Protein AF-A0AAN5BVV0-F1 (afdb_monomer_lite)

Organism: Aspergillus oryzae (NCBI:txid5062)

Foldseek 3Di:
DDQQAAEDAPPQQPDALVNLLVVLVVCVVVVNDLNRYEYWHFCLPPHRLVNVVSNVVSPHDHYDFDQLQPADDPPDPRRSHTHHPLQNCVVCVVVVHDPVDDNLVSLLVSLAVCLQVVHHRNDPNSVVVCVVVVPDRDPRPPDPVPPPPFDWAWPAPDDQWTWTDGFQEIEIEGEDQVVLSADELVNLVVLQVVLVVNLPDPRHAEYEYAYDHAHRYAYHDDPPDDDDDDDPDDPDPSLVSLLVSLVSLLPRPHQYEYEGEHEYEQSRLSVRQSGPAYEYEQHYWYFAEVSNVVSLVVDDPLCPDPVNVCSHVVSDIHGPVRCVVSVNHVYYDYD

pLDDT: mean 84.2, std 17.78, range [28.09, 98.5]

Structure (mmCIF, N/CA/C/O backbone):
data_AF-A0AAN5BVV0-F1
#
_entry.id   AF-A0AAN5BVV0-F1
#
loop_
_atom_site.group_PDB
_atom_site.id
_atom_site.type_symbol
_atom_site.label_atom_id
_atom_site.label_alt_id
_atom_site.label_comp_id
_atom_site.label_asym_id
_atom_site.label_entity_id
_atom_site.label_seq_id
_atom_site.pdbx_PDB_ins_code
_atom_site.Cartn_x
_atom_site.Cartn_y
_atom_site.Cartn_z
_atom_site.occupancy
_atom_site.B_iso_or_equiv
_atom_site.auth_seq_id
_atom_site.auth_comp_id
_atom_site.auth_asym_id
_atom_site.auth_atom_id
_atom_site.pdbx_PDB_model_num
ATOM 1 N N . MET A 1 1 ? 3.967 24.360 13.591 1.00 43.19 1 MET A N 1
ATOM 2 C CA . MET A 1 1 ? 3.276 23.056 13.504 1.00 43.19 1 MET A CA 1
ATOM 3 C C . MET A 1 1 ? 2.314 23.002 14.672 1.00 43.19 1 MET A C 1
ATOM 5 O O . MET A 1 1 ? 2.733 23.372 15.759 1.00 43.19 1 MET A O 1
ATOM 9 N N . GLY A 1 2 ? 1.060 22.631 14.444 1.00 67.25 2 GLY A N 1
ATOM 10 C CA . GLY A 1 2 ? 0.070 22.396 15.498 1.00 67.25 2 GLY A CA 1
ATOM 11 C C . GLY A 1 2 ? -0.498 20.987 15.345 1.00 67.25 2 GLY A C 1
ATOM 12 O O . GLY A 1 2 ? -0.434 20.430 14.249 1.00 67.25 2 GLY A O 1
ATOM 13 N N . CYS A 1 3 ? -0.999 20.418 16.437 1.00 80.75 3 CYS A N 1
ATOM 14 C CA . CYS A 1 3 ? -1.719 19.147 16.448 1.00 80.75 3 CYS A CA 1
ATOM 15 C C . CYS A 1 3 ? -3.216 19.456 16.360 1.00 80.75 3 CYS A C 1
ATOM 17 O O . CYS A 1 3 ? -3.677 20.314 17.109 1.00 80.75 3 CYS A O 1
ATOM 19 N N . TYR A 1 4 ? -3.947 18.821 15.441 1.00 85.62 4 TYR A N 1
ATOM 20 C CA . TYR A 1 4 ? -5.404 18.996 15.347 1.00 85.62 4 TYR A CA 1
ATOM 21 C C . TYR A 1 4 ? -6.169 17.960 16.186 1.00 85.62 4 TYR A C 1
ATOM 23 O O . TYR A 1 4 ? -7.314 18.207 16.535 1.00 85.62 4 TYR A O 1
ATOM 31 N N . GLU A 1 5 ? -5.531 16.832 16.513 1.00 90.75 5 GLU A N 1
ATOM 32 C CA . GLU A 1 5 ? -6.120 15.720 17.263 1.00 90.75 5 GLU A CA 1
ATOM 33 C C . GLU A 1 5 ? -5.023 14.883 17.936 1.00 90.75 5 GLU A C 1
ATOM 35 O O . GLU A 1 5 ? -3.934 14.727 17.375 1.00 90.75 5 GLU A O 1
ATOM 40 N N . VAL A 1 6 ? -5.295 14.344 19.126 1.00 93.38 6 VAL A N 1
ATOM 41 C CA . VAL A 1 6 ? -4.408 13.429 19.859 1.00 93.38 6 VAL A CA 1
ATOM 42 C C . VAL A 1 6 ? -5.134 12.109 20.121 1.00 93.38 6 VAL A C 1
ATOM 44 O O . VAL A 1 6 ? -6.107 12.061 20.866 1.00 93.38 6 VAL A O 1
ATOM 47 N N . SER A 1 7 ? -4.632 11.017 19.541 1.00 93.88 7 SER A N 1
ATOM 48 C CA . SER A 1 7 ? -5.205 9.679 19.736 1.00 93.88 7 SER A CA 1
ATOM 49 C C . SER A 1 7 ? -4.629 8.985 20.981 1.00 93.88 7 SER A C 1
ATOM 51 O O . SER A 1 7 ? -3.411 8.858 21.144 1.00 93.88 7 SER A O 1
ATOM 53 N N . LEU A 1 8 ? -5.513 8.540 21.876 1.00 95.12 8 LEU A N 1
ATOM 54 C CA . LEU A 1 8 ? -5.213 7.806 23.104 1.00 95.12 8 LEU A CA 1
ATOM 55 C C . LEU A 1 8 ? -5.145 6.302 22.801 1.00 95.12 8 LEU A C 1
ATOM 57 O O . LEU A 1 8 ? -6.171 5.646 22.626 1.00 95.12 8 LEU A O 1
ATOM 61 N N . GLY A 1 9 ? -3.928 5.755 22.734 1.00 92.00 9 GLY A N 1
ATOM 62 C CA . GLY A 1 9 ? -3.687 4.384 22.276 1.00 92.00 9 GLY A CA 1
ATOM 63 C C . GLY A 1 9 ? -3.535 3.327 23.375 1.00 92.00 9 GLY A C 1
ATOM 64 O O . GLY A 1 9 ? -2.567 3.350 24.136 1.00 92.00 9 GLY A O 1
ATOM 65 N N . ASP A 1 10 ? -4.395 2.306 23.368 1.00 90.88 10 ASP A N 1
ATOM 66 C CA . ASP A 1 10 ? -4.177 1.039 24.080 1.00 90.88 10 ASP A CA 1
ATOM 67 C C . ASP A 1 10 ? -3.308 0.098 23.237 1.00 90.88 10 ASP A C 1
ATOM 69 O O . ASP A 1 10 ? -3.794 -0.750 22.493 1.00 90.88 10 ASP A O 1
ATOM 73 N N . THR A 1 11 ? -1.991 0.267 23.353 1.00 84.81 11 THR A N 1
ATOM 74 C CA . THR A 1 11 ? -1.000 -0.428 22.510 1.00 84.81 11 THR A CA 1
ATOM 75 C C . THR A 1 11 ? -0.995 -1.950 22.694 1.00 84.81 11 THR A C 1
ATOM 77 O O . THR A 1 11 ? -0.602 -2.677 21.783 1.00 84.81 11 THR A O 1
ATOM 80 N N . LEU A 1 12 ? -1.369 -2.441 23.879 1.00 86.12 12 LEU A N 1
ATOM 81 C CA . LEU A 1 12 ? -1.328 -3.871 24.205 1.00 86.12 12 LEU A CA 1
ATOM 82 C C . LEU A 1 12 ? -2.720 -4.519 24.200 1.00 86.12 12 LEU A C 1
ATOM 84 O O . LEU A 1 12 ? -2.816 -5.748 24.189 1.00 86.12 12 LEU A O 1
ATOM 88 N N . GLY A 1 13 ? -3.790 -3.725 24.197 1.00 88.44 13 GLY A N 1
ATOM 89 C CA . GLY A 1 13 ? -5.167 -4.202 24.324 1.00 88.44 13 GLY A CA 1
ATOM 90 C C . GLY A 1 13 ? -5.540 -4.603 25.753 1.00 88.44 13 GLY A C 1
ATOM 91 O O . GLY A 1 13 ? -6.410 -5.452 25.932 1.00 88.44 13 GLY A O 1
ATOM 92 N N . VAL A 1 14 ? -4.827 -4.078 26.760 1.00 91.88 14 VAL A N 1
ATOM 93 C CA . VAL A 1 14 ? -4.990 -4.416 28.194 1.00 91.88 14 VAL A CA 1
ATOM 94 C C . VAL A 1 14 ? -5.822 -3.380 28.957 1.00 91.88 14 VAL A C 1
ATOM 96 O O . VAL A 1 14 ? -5.964 -3.468 30.183 1.00 91.88 14 VAL A O 1
ATOM 99 N N . GLY A 1 15 ? -6.326 -2.363 28.256 1.00 92.56 15 GLY A N 1
ATOM 100 C CA . GLY A 1 15 ? -7.253 -1.384 28.797 1.00 92.56 15 GLY A CA 1
ATOM 101 C C . GLY A 1 15 ? -8.562 -2.040 29.228 1.00 92.56 15 GLY A C 1
ATOM 102 O O . GLY A 1 15 ? -8.996 -3.045 28.664 1.00 92.56 15 GLY A O 1
ATOM 103 N N . CYS A 1 16 ? -9.202 -1.451 30.230 1.00 96.38 16 CYS A N 1
ATOM 104 C CA . CYS A 1 16 ? -10.536 -1.831 30.678 1.00 96.38 16 CYS A CA 1
ATOM 105 C C . CYS A 1 16 ? -11.376 -0.565 30.909 1.00 96.38 16 CYS A C 1
ATOM 107 O O . CYS A 1 16 ? -10.785 0.503 31.126 1.00 96.38 16 CYS A O 1
ATOM 109 N N . PRO A 1 17 ? -12.719 -0.666 30.912 1.00 97.81 17 PRO A N 1
ATOM 110 C CA . PRO A 1 17 ? -13.602 0.500 30.968 1.00 97.81 17 PRO A CA 1
ATOM 111 C C . PRO A 1 17 ? -13.286 1.457 32.127 1.00 97.81 17 PRO A C 1
ATOM 113 O O . PRO A 1 17 ? -13.120 2.655 31.915 1.00 97.81 17 PRO A O 1
ATOM 116 N N . ASP A 1 18 ? -13.053 0.931 33.332 1.00 97.75 18 ASP A N 1
ATOM 117 C CA . ASP A 1 18 ? -12.740 1.752 34.511 1.00 97.75 18 ASP A CA 1
ATOM 118 C C . ASP A 1 18 ? -11.473 2.602 34.338 1.00 97.75 18 ASP A C 1
ATOM 120 O O . ASP A 1 18 ? -11.418 3.753 34.775 1.00 97.75 18 ASP A O 1
ATOM 124 N N . LYS A 1 19 ? -10.445 2.059 33.670 1.00 97.12 19 LYS A N 1
ATOM 125 C CA . LYS A 1 19 ? -9.205 2.794 33.376 1.00 97.12 19 LYS A CA 1
ATOM 126 C C . LYS A 1 19 ? -9.432 3.860 32.312 1.00 97.12 19 LYS A C 1
ATOM 128 O O . LYS A 1 19 ? -8.857 4.939 32.421 1.00 97.12 19 LYS A O 1
ATOM 133 N N . VAL A 1 20 ? -10.258 3.563 31.309 1.00 97.81 20 VAL A N 1
ATOM 134 C CA . VAL A 1 20 ? -10.637 4.522 30.264 1.00 97.81 20 VAL A CA 1
ATOM 135 C C . VAL A 1 20 ? -11.373 5.706 30.883 1.00 97.81 20 VAL A C 1
ATOM 137 O O . VAL A 1 20 ? -10.942 6.840 30.696 1.00 97.81 20 VAL A O 1
ATOM 140 N N . ARG A 1 21 ? -12.405 5.449 31.696 1.00 98.12 21 ARG A N 1
ATOM 141 C CA . ARG A 1 21 ? -13.140 6.495 32.420 1.00 98.12 21 ARG A CA 1
ATOM 142 C C . ARG A 1 21 ? -12.211 7.335 33.285 1.00 98.12 21 ARG A C 1
ATOM 144 O O . ARG A 1 21 ? -12.259 8.560 33.223 1.00 98.12 21 ARG A O 1
ATOM 151 N N . SER A 1 22 ? -11.359 6.676 34.071 1.00 98.00 22 SER A N 1
ATOM 152 C CA . SER A 1 22 ? -10.422 7.346 34.979 1.00 98.00 22 SER A CA 1
ATOM 153 C C . SER A 1 22 ? -9.462 8.270 34.224 1.00 98.00 22 SER A C 1
ATOM 155 O O . SER A 1 22 ? -9.232 9.394 34.656 1.00 98.00 22 SER A O 1
ATOM 157 N N . LEU A 1 23 ? -8.933 7.825 33.076 1.00 97.50 23 LEU A N 1
ATOM 158 C CA . LEU A 1 23 ? -8.060 8.640 32.231 1.00 97.50 23 LEU A CA 1
ATOM 159 C C . LEU A 1 23 ? -8.800 9.840 31.632 1.00 97.50 23 LEU A C 1
ATOM 161 O O . LEU A 1 23 ? -8.289 10.952 31.696 1.00 97.50 23 LEU A O 1
ATOM 165 N N . LEU A 1 24 ? -9.983 9.629 31.054 1.00 97.44 24 LEU A N 1
ATOM 166 C CA . LEU A 1 24 ? -10.737 10.709 30.412 1.00 97.44 24 LEU A CA 1
ATOM 167 C C . LEU A 1 24 ? -11.215 11.752 31.425 1.00 97.44 24 LEU A C 1
ATOM 169 O O . LEU A 1 24 ? -11.085 12.941 31.159 1.00 97.44 24 LEU A O 1
ATOM 173 N N . THR A 1 25 ? -11.660 11.313 32.606 1.00 97.06 25 THR A N 1
ATOM 174 C CA . THR A 1 25 ? -12.033 12.212 33.712 1.00 97.06 25 THR A CA 1
ATOM 175 C C . THR A 1 25 ? -10.829 13.044 34.151 1.00 97.06 25 THR A C 1
ATOM 177 O O . THR A 1 25 ? -10.924 14.260 34.248 1.00 97.06 25 THR A O 1
ATOM 180 N N . TYR A 1 26 ? -9.666 12.409 34.338 1.00 97.75 26 TYR A N 1
ATOM 181 C CA . TYR A 1 26 ? -8.437 13.117 34.697 1.00 97.75 26 TYR A CA 1
ATOM 182 C C . TYR A 1 26 ? -8.048 14.174 33.654 1.00 97.75 26 TYR A C 1
ATOM 184 O O . TYR A 1 26 ? -7.639 15.274 34.017 1.00 97.75 26 TYR A O 1
ATOM 192 N N . LEU A 1 27 ? -8.162 13.853 32.362 1.00 96.81 27 LEU A N 1
ATOM 193 C CA . LEU A 1 27 ? -7.848 14.784 31.277 1.00 96.81 27 LEU A CA 1
ATOM 194 C C . LEU A 1 27 ? -8.814 15.976 31.253 1.00 96.81 27 LEU A C 1
ATOM 196 O O . LEU A 1 27 ? -8.364 17.116 31.144 1.00 96.81 27 LEU A O 1
ATOM 200 N N . GLU A 1 28 ? -10.112 15.724 31.407 1.00 94.94 28 GLU A N 1
ATOM 201 C CA . GLU A 1 28 ? -11.137 16.768 31.471 1.00 94.94 28 GLU A CA 1
ATOM 202 C C . GLU A 1 28 ? -10.936 17.690 32.688 1.00 94.94 28 GLU A C 1
ATOM 204 O O . GLU A 1 28 ? -10.965 18.910 32.546 1.00 94.94 28 GLU A O 1
ATOM 209 N N . GLU A 1 29 ? -10.621 17.129 33.861 1.00 96.69 29 GLU A N 1
ATOM 210 C CA . GLU A 1 29 ? -10.300 17.880 35.088 1.00 96.69 29 GLU A CA 1
ATOM 211 C C . GLU A 1 29 ? -9.054 18.777 34.960 1.00 96.69 29 GLU A C 1
ATOM 213 O O . GLU A 1 29 ? -8.872 19.691 35.762 1.00 96.69 29 GLU A O 1
ATOM 218 N N . HIS A 1 30 ? -8.196 18.522 33.968 1.00 96.88 30 HIS A N 1
ATOM 219 C CA . HIS A 1 30 ? -6.984 19.298 33.683 1.00 96.88 30 HIS A CA 1
ATOM 220 C C . HIS A 1 30 ? -7.104 20.110 32.383 1.00 96.88 30 HIS A C 1
ATOM 222 O O . HIS A 1 30 ? -6.100 20.365 31.713 1.00 96.88 30 HIS A O 1
ATOM 228 N N . ASP A 1 31 ? -8.327 20.514 32.027 1.00 95.25 31 ASP A N 1
ATOM 229 C CA . ASP A 1 31 ? -8.642 21.406 30.903 1.00 95.25 31 ASP A CA 1
ATOM 230 C C . ASP A 1 31 ? -8.240 20.859 29.516 1.00 95.25 31 ASP A C 1
ATOM 232 O O . ASP A 1 31 ? -8.041 21.615 28.558 1.00 95.25 31 ASP A O 1
ATOM 236 N N . VAL A 1 32 ? -8.134 19.533 29.364 1.00 94.31 32 VAL A N 1
ATOM 237 C CA . VAL A 1 32 ? -7.920 18.903 28.056 1.00 94.31 32 VAL A CA 1
ATOM 238 C C . VAL A 1 32 ? -9.273 18.631 27.403 1.00 94.31 32 VAL A C 1
ATOM 240 O O . VAL A 1 32 ? -9.996 17.717 27.793 1.00 94.31 32 VAL A O 1
ATOM 243 N N . SER A 1 33 ? -9.605 19.408 26.368 1.00 93.50 33 SER A N 1
ATOM 244 C CA . SER A 1 33 ? -10.851 19.221 25.615 1.00 93.50 33 SER A CA 1
ATOM 245 C C . SER A 1 33 ? -10.904 17.851 24.934 1.00 93.50 33 SER A C 1
ATOM 247 O O . SER A 1 33 ? -10.041 17.522 24.116 1.00 93.50 33 SER A O 1
ATOM 249 N N . LEU A 1 34 ? -11.966 17.088 25.212 1.00 94.06 34 LEU A N 1
ATOM 250 C CA . LEU A 1 34 ? -12.225 15.783 24.595 1.00 94.06 34 LEU A CA 1
ATOM 251 C C . LEU A 1 34 ? -12.496 15.874 23.084 1.00 94.06 34 LEU A C 1
ATOM 253 O O . LEU A 1 34 ? -12.312 14.888 22.378 1.00 94.06 34 LEU A O 1
ATOM 257 N N . GLU A 1 35 ? -12.885 17.045 22.567 1.00 93.56 35 GLU A N 1
ATOM 258 C CA . GLU A 1 35 ? -13.079 17.271 21.124 1.00 93.56 35 GLU A CA 1
ATOM 259 C C . GLU A 1 35 ? -11.765 17.219 20.332 1.00 93.56 35 GLU A C 1
ATOM 261 O O . GLU A 1 35 ? -11.778 17.039 19.118 1.00 93.56 35 GLU A O 1
ATOM 266 N N . LEU A 1 36 ? -10.630 17.382 21.016 1.00 93.19 36 LEU A N 1
ATOM 267 C 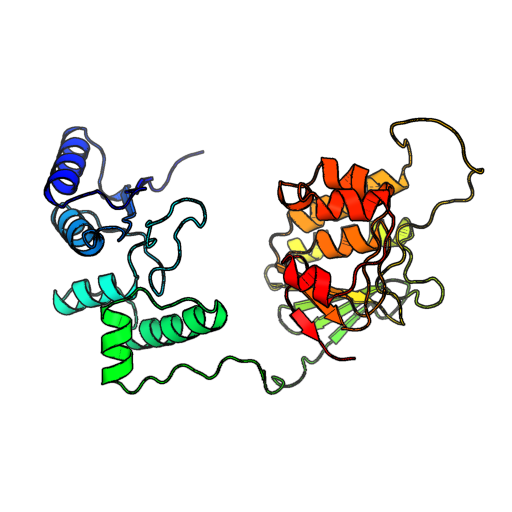CA . LEU A 1 36 ? -9.292 17.286 20.432 1.00 93.19 36 LEU A CA 1
ATOM 268 C C . LEU A 1 36 ? -8.687 15.886 20.598 1.00 93.19 36 LEU A C 1
ATOM 270 O O . LEU A 1 36 ? -7.509 15.692 20.286 1.00 93.19 36 LEU A O 1
ATOM 274 N N . LEU A 1 37 ? -9.449 14.929 21.131 1.00 96.31 37 LEU A N 1
ATOM 275 C CA . LEU A 1 37 ? -8.979 13.585 21.437 1.00 96.31 37 LEU A CA 1
ATOM 276 C C . LEU A 1 37 ? -9.679 12.535 20.569 1.00 96.31 37 LEU A C 1
ATOM 278 O O . LEU A 1 37 ? -10.858 12.650 20.238 1.00 96.31 37 LEU A O 1
ATOM 282 N N . ALA A 1 38 ? -8.954 11.457 20.285 1.00 96.88 38 ALA A N 1
ATOM 283 C CA . ALA A 1 38 ? -9.483 10.243 19.673 1.00 96.88 38 ALA A CA 1
ATOM 284 C C . ALA A 1 38 ? -9.138 9.014 20.525 1.00 96.88 38 ALA A C 1
ATOM 286 O O . ALA A 1 38 ? -8.181 9.032 21.298 1.00 96.88 38 ALA A O 1
ATOM 287 N N . GLY A 1 39 ? -9.922 7.943 20.416 1.00 96.75 39 GLY A N 1
ATOM 288 C CA . GLY A 1 39 ? -9.658 6.675 21.097 1.00 96.75 39 GLY A CA 1
ATOM 289 C C . GLY A 1 39 ? -9.141 5.613 20.132 1.00 96.75 39 GLY A C 1
ATOM 290 O O . GLY A 1 39 ? -9.831 5.288 19.170 1.00 96.75 39 GLY A O 1
ATOM 291 N N . HIS A 1 40 ? -7.980 5.017 20.413 1.00 96.12 40 HIS A N 1
ATOM 292 C CA . HIS A 1 40 ? -7.423 3.897 19.642 1.00 96.12 40 HIS A CA 1
ATOM 293 C C . HIS A 1 40 ? -7.298 2.661 20.530 1.00 96.12 40 HIS A C 1
ATOM 295 O O . HIS A 1 40 ? -6.403 2.568 21.372 1.00 96.12 40 HIS A O 1
ATOM 301 N N . PHE A 1 41 ? -8.167 1.672 20.323 1.00 95.12 41 PHE A N 1
ATOM 302 C CA . PHE A 1 41 ? -8.225 0.475 21.168 1.00 95.12 41 PHE A CA 1
ATOM 303 C C . PHE A 1 41 ? -7.845 -0.800 20.407 1.00 95.12 41 PHE A C 1
ATOM 305 O O . PHE A 1 41 ? -8.215 -1.002 19.248 1.00 95.12 41 PHE A O 1
ATOM 312 N N . HIS A 1 42 ? -7.100 -1.687 21.071 1.00 92.69 42 HIS A N 1
ATOM 313 C CA . HIS A 1 42 ? -6.726 -3.006 20.545 1.00 92.69 42 HIS A CA 1
ATOM 314 C C . HIS A 1 42 ? -7.561 -4.091 21.216 1.00 92.69 42 HIS A C 1
ATOM 316 O O . HIS A 1 42 ? -7.745 -4.070 22.430 1.00 92.69 42 HIS A O 1
ATOM 322 N N . ASP A 1 43 ? -8.033 -5.075 20.449 1.00 91.00 43 ASP A N 1
ATOM 323 C CA . ASP A 1 43 ? -8.946 -6.113 20.958 1.00 91.00 43 ASP A CA 1
ATOM 324 C C . ASP A 1 43 ? -8.230 -7.409 21.372 1.00 91.00 43 ASP A C 1
ATOM 326 O O . ASP A 1 43 ? -8.768 -8.512 21.271 1.00 91.00 43 ASP A O 1
ATOM 330 N N . THR A 1 44 ? -6.993 -7.291 21.862 1.00 87.94 44 THR A N 1
ATOM 331 C CA . THR A 1 44 ? -6.174 -8.432 22.304 1.00 87.94 44 THR A CA 1
ATOM 332 C C . THR A 1 44 ? -6.897 -9.298 23.341 1.00 87.94 44 THR A C 1
ATOM 334 O O . THR A 1 44 ? -6.916 -10.522 23.212 1.00 87.94 44 THR A O 1
ATOM 337 N N . TYR A 1 45 ? -7.526 -8.665 24.339 1.00 89.25 45 TYR A N 1
ATOM 338 C CA . TYR A 1 45 ? -8.222 -9.334 25.445 1.00 89.25 45 TYR A CA 1
ATOM 339 C C . TYR A 1 45 ? -9.754 -9.198 25.380 1.00 89.25 45 TYR A C 1
ATOM 341 O O . TYR A 1 45 ? -10.439 -9.470 26.365 1.00 89.25 45 TYR A O 1
ATOM 349 N N . GLY A 1 46 ? -10.312 -8.797 24.229 1.00 90.94 46 GLY A N 1
ATOM 350 C CA . GLY A 1 46 ? -11.765 -8.713 24.031 1.00 90.94 46 GLY A CA 1
ATOM 351 C C . GLY A 1 46 ? -12.453 -7.531 24.726 1.00 90.94 46 GLY A C 1
ATOM 352 O O . GLY A 1 46 ? -13.663 -7.576 24.928 1.00 90.94 46 GLY A O 1
ATOM 353 N N . GLN A 1 47 ? -11.695 -6.516 25.152 1.00 94.38 47 GLN A N 1
ATOM 354 C CA . GLN A 1 47 ? -12.209 -5.364 25.903 1.00 94.38 47 GLN A CA 1
ATOM 355 C C . GLN A 1 47 ? -12.428 -4.125 25.026 1.00 94.38 47 GLN A C 1
ATOM 357 O O . GLN A 1 47 ? -13.007 -3.149 25.493 1.00 94.38 47 GLN A O 1
ATOM 362 N N . ALA A 1 48 ? -11.987 -4.120 23.765 1.00 95.50 48 ALA A N 1
ATOM 363 C CA . ALA A 1 48 ? -11.883 -2.875 23.005 1.00 95.50 48 ALA A CA 1
ATOM 364 C C . ALA A 1 48 ? -13.241 -2.232 22.694 1.00 95.50 48 ALA A C 1
ATOM 366 O O . ALA A 1 48 ? -13.371 -1.011 22.760 1.00 95.50 48 ALA A O 1
ATOM 367 N N . VAL A 1 49 ? -14.264 -3.044 22.408 1.00 97.38 49 VAL A N 1
ATOM 368 C CA . VAL A 1 49 ? -15.639 -2.562 22.189 1.00 97.38 49 VAL A CA 1
ATOM 369 C C . VAL A 1 49 ? -16.193 -1.924 23.469 1.00 97.38 49 VAL A C 1
ATOM 371 O O . VAL A 1 49 ? -16.728 -0.821 23.422 1.00 97.38 49 VAL A O 1
ATOM 374 N N . ALA A 1 50 ? -15.987 -2.561 24.626 1.00 97.81 50 ALA A N 1
ATOM 375 C CA . ALA A 1 50 ? -16.417 -2.024 25.918 1.00 97.81 50 ALA A CA 1
ATOM 376 C C . ALA A 1 50 ? -15.662 -0.735 26.286 1.00 97.81 50 ALA A C 1
ATOM 378 O O . ALA A 1 50 ? -16.269 0.230 26.741 1.00 97.81 50 ALA A O 1
ATOM 379 N N . ASN A 1 51 ? -14.354 -0.692 26.027 1.00 98.00 51 ASN A N 1
ATOM 380 C CA . ASN A 1 51 ? -13.525 0.499 26.212 1.00 98.00 51 ASN A CA 1
ATOM 381 C C . ASN A 1 51 ? -13.995 1.659 25.323 1.00 98.00 51 ASN A C 1
ATOM 383 O O . ASN A 1 51 ? -14.066 2.797 25.779 1.00 98.00 51 ASN A O 1
ATOM 387 N N . THR A 1 52 ? -14.359 1.365 24.072 1.00 98.06 52 THR A N 1
ATOM 388 C CA . THR A 1 52 ? -14.896 2.353 23.127 1.00 98.06 52 THR A CA 1
ATOM 389 C C . THR A 1 52 ? -16.240 2.899 23.601 1.00 98.06 52 THR A C 1
ATOM 391 O O . THR A 1 52 ? -16.441 4.111 23.608 1.00 98.06 52 THR A O 1
ATOM 394 N N . TRP A 1 53 ? -17.145 2.020 24.043 1.00 98.38 53 TRP A N 1
ATOM 395 C CA . TRP A 1 53 ? -18.434 2.419 24.609 1.00 98.38 53 TRP A CA 1
ATOM 396 C C . TRP A 1 53 ? -18.269 3.330 25.824 1.00 98.38 53 TRP A C 1
ATOM 398 O O . TRP A 1 53 ? -18.938 4.353 25.952 1.00 98.38 53 TRP A O 1
ATOM 408 N N . GLU A 1 54 ? -17.343 2.974 26.708 1.00 98.50 54 GLU A N 1
ATOM 409 C CA . GLU A 1 54 ? -17.068 3.745 27.908 1.00 98.50 54 GLU A CA 1
ATOM 410 C C . GLU A 1 54 ? -16.496 5.127 27.579 1.00 98.50 54 GLU A C 1
ATOM 412 O O . GLU A 1 54 ? -16.997 6.136 28.068 1.00 98.50 54 GLU A O 1
ATOM 417 N N . ALA A 1 55 ? -15.527 5.193 26.665 1.00 98.06 55 ALA A N 1
ATOM 418 C CA . ALA A 1 55 ? -15.003 6.460 26.170 1.00 98.06 55 ALA A CA 1
ATOM 419 C C . ALA A 1 55 ? -16.088 7.334 25.520 1.00 98.06 55 ALA A C 1
ATOM 421 O O . ALA A 1 55 ? -16.117 8.547 25.736 1.00 98.06 55 ALA A O 1
ATOM 422 N N . TYR A 1 56 ? -17.013 6.726 24.769 1.00 98.19 56 TYR A N 1
ATOM 423 C CA . TYR A 1 56 ? -18.161 7.429 24.202 1.00 98.19 56 TYR A CA 1
ATOM 424 C C . TYR A 1 56 ? -19.060 8.028 25.293 1.00 98.19 56 TYR A C 1
ATOM 426 O O . TYR A 1 56 ? -19.446 9.197 25.200 1.00 98.19 56 TYR A O 1
ATOM 434 N N . ASN A 1 57 ? -19.343 7.276 26.360 1.00 97.75 57 ASN A N 1
ATOM 435 C CA . ASN A 1 57 ? -20.131 7.769 27.494 1.00 97.75 57 ASN A CA 1
ATOM 436 C C . ASN A 1 57 ? -19.444 8.922 28.237 1.00 97.75 57 ASN A C 1
ATOM 438 O O . ASN A 1 57 ? -20.133 9.805 28.741 1.00 97.75 57 ASN A O 1
ATOM 442 N N . CYS A 1 58 ? -18.109 8.951 28.266 1.00 97.19 58 CYS A N 1
ATOM 443 C CA . CYS A 1 58 ? -17.337 10.067 28.817 1.00 97.19 58 CYS A CA 1
ATOM 444 C C . CYS A 1 58 ? -17.293 11.305 27.907 1.00 97.19 58 CYS A C 1
ATOM 446 O O . CYS A 1 58 ? -16.780 12.328 28.329 1.00 97.19 58 CYS A O 1
ATOM 448 N N . GLY A 1 59 ? -17.812 11.238 26.677 1.00 96.38 59 GLY A N 1
ATOM 449 C CA . GLY A 1 59 ? -17.868 12.387 25.764 1.00 96.38 59 GLY A CA 1
ATOM 450 C C . GLY A 1 59 ? -16.943 12.299 24.551 1.00 96.38 59 GLY A C 1
ATOM 451 O O . GLY A 1 59 ? -17.030 13.155 23.675 1.00 96.38 59 GLY A O 1
ATOM 452 N N . LEU A 1 60 ? -16.121 11.251 24.427 1.00 97.00 60 LEU A N 1
ATOM 453 C CA . LEU A 1 60 ? -15.258 11.064 23.259 1.00 97.00 60 LEU A CA 1
ATOM 454 C C . LEU A 1 60 ? -16.091 10.736 22.009 1.00 97.00 60 LEU A C 1
ATOM 456 O O . LEU A 1 60 ? -17.073 9.990 22.083 1.00 97.00 60 LEU A O 1
ATOM 460 N N . ARG A 1 61 ? -15.733 11.304 20.853 1.00 96.06 61 ARG A N 1
ATOM 461 C CA . ARG A 1 61 ? -16.514 11.149 19.605 1.00 96.06 61 ARG A CA 1
ATOM 462 C C . ARG A 1 61 ? -15.724 10.621 18.414 1.00 96.06 61 ARG A C 1
ATOM 464 O O . ARG A 1 61 ? -16.346 10.219 17.435 1.00 96.06 61 ARG A O 1
ATOM 471 N N . VAL A 1 62 ? -14.398 10.572 18.502 1.00 96.31 62 VAL A N 1
ATOM 472 C CA . VAL A 1 62 ? -13.537 10.047 17.438 1.00 96.31 62 VAL A CA 1
ATOM 473 C C . VAL A 1 62 ? -12.884 8.751 17.903 1.00 96.31 62 VAL A C 1
ATOM 475 O O . VAL A 1 62 ? -12.326 8.684 18.999 1.00 96.31 62 VAL A O 1
ATOM 478 N N . PHE A 1 63 ? -12.967 7.713 17.070 1.00 96.94 63 PHE A N 1
ATOM 479 C CA . PHE A 1 63 ? -12.417 6.395 17.368 1.00 96.94 63 PHE A CA 1
ATOM 480 C C . PHE A 1 63 ? -11.690 5.817 16.162 1.00 96.94 63 PHE A C 1
ATOM 482 O O . PHE A 1 63 ? -12.262 5.685 15.077 1.00 96.94 63 PHE A O 1
ATOM 489 N N . ASP A 1 64 ? -10.449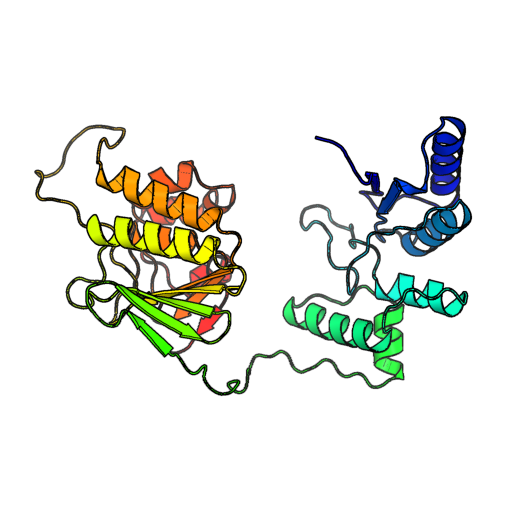 5.407 16.388 1.00 95.06 64 ASP A N 1
ATOM 490 C CA . ASP A 1 64 ? -9.653 4.678 15.418 1.00 95.06 64 ASP A CA 1
ATOM 491 C C . ASP A 1 64 ? -10.041 3.195 15.444 1.00 95.06 64 ASP A C 1
ATOM 493 O O . ASP A 1 64 ? -10.131 2.553 16.494 1.00 95.06 64 ASP A O 1
ATOM 497 N N . SER A 1 65 ? -10.261 2.625 14.264 1.00 95.19 65 SER A N 1
ATOM 498 C CA . SER A 1 65 ? -10.546 1.201 14.094 1.00 95.19 65 SER A CA 1
ATOM 499 C C . SER A 1 65 ? -9.992 0.701 12.766 1.00 95.19 65 SER A C 1
ATOM 501 O O . SER A 1 65 ? -9.397 1.449 11.989 1.00 95.19 65 SER A O 1
ATOM 503 N N . SER A 1 66 ? -10.158 -0.589 12.500 1.00 94.44 66 SER A N 1
ATOM 504 C CA . SER A 1 66 ? -9.718 -1.187 11.243 1.00 94.44 66 SER A CA 1
ATOM 505 C C . SER A 1 66 ? -10.752 -2.161 10.715 1.00 94.44 66 SER A C 1
ATOM 507 O O . SER A 1 66 ? -11.325 -2.938 11.479 1.00 94.44 66 SER A O 1
ATOM 509 N N . ILE A 1 67 ? -10.944 -2.168 9.399 1.00 95.44 67 ILE A N 1
ATOM 510 C CA . ILE A 1 67 ? -11.798 -3.163 8.759 1.00 95.44 67 ILE A CA 1
ATOM 511 C C . ILE A 1 67 ? -11.305 -4.567 9.128 1.00 95.44 67 ILE A C 1
ATOM 513 O O . ILE A 1 67 ? -10.100 -4.819 9.122 1.00 95.44 67 ILE A O 1
ATOM 517 N N . SER A 1 68 ? -12.212 -5.459 9.510 1.00 93.19 68 SER A N 1
ATOM 518 C CA . SER A 1 68 ? -11.935 -6.846 9.908 1.00 93.19 68 SER A CA 1
ATOM 519 C C . SER A 1 68 ? -10.919 -7.024 11.035 1.00 93.19 68 SER A C 1
ATOM 521 O O . SER A 1 68 ? -10.325 -8.097 11.167 1.00 93.19 68 SER A O 1
ATOM 523 N N . GLY A 1 69 ? -10.694 -5.980 11.840 1.00 91.50 69 GLY A N 1
ATOM 524 C CA . GLY A 1 69 ? -9.681 -5.979 12.899 1.00 91.50 69 GLY A CA 1
ATOM 525 C C . GLY A 1 69 ? -8.249 -6.060 12.358 1.00 91.50 69 GLY A C 1
ATOM 526 O O . GLY A 1 69 ? -7.358 -6.610 13.010 1.00 91.50 69 GLY A O 1
ATOM 527 N N . LEU A 1 70 ? -8.012 -5.569 11.135 1.00 89.25 70 LEU A N 1
ATOM 528 C CA . LEU A 1 70 ? -6.689 -5.570 10.525 1.00 89.25 70 LEU A CA 1
ATOM 529 C C . LEU A 1 70 ? -5.653 -4.814 11.365 1.00 89.25 70 LEU A C 1
ATOM 531 O O . LEU A 1 70 ? -5.811 -3.671 11.787 1.00 89.25 70 LEU A O 1
ATOM 535 N N . GLY A 1 71 ? -4.510 -5.465 11.536 1.00 83.38 71 GLY A N 1
ATOM 536 C CA . GLY A 1 71 ? -3.403 -4.959 12.328 1.00 83.38 71 GLY A CA 1
ATOM 537 C C . GLY A 1 71 ? -2.651 -6.112 12.970 1.00 83.38 71 GLY A C 1
ATOM 538 O O . GLY A 1 71 ? -2.546 -7.200 12.388 1.00 83.38 71 GLY A O 1
ATOM 539 N N . GLY A 1 72 ? -2.134 -5.860 14.168 1.00 74.06 72 GLY A N 1
ATOM 540 C CA . GLY A 1 72 ? -1.321 -6.813 14.914 1.00 74.06 72 GLY A CA 1
ATOM 541 C C . GLY A 1 72 ? 0.138 -6.806 14.459 1.00 74.06 72 GLY A C 1
ATOM 542 O O . GLY A 1 72 ? 0.466 -6.536 13.301 1.00 74.06 72 GLY A O 1
ATOM 543 N N . CYS A 1 73 ? 1.034 -7.081 15.402 1.00 65.50 73 CYS A N 1
ATOM 544 C CA . CYS A 1 73 ? 2.466 -7.118 15.152 1.00 65.50 73 CYS A CA 1
ATOM 545 C C . CYS A 1 73 ? 2.921 -8.579 15.031 1.00 65.50 73 CYS A C 1
ATOM 547 O O . CYS A 1 73 ? 2.763 -9.328 15.995 1.00 65.50 73 CYS A O 1
ATOM 549 N N . PRO A 1 74 ? 3.546 -9.001 13.915 1.00 59.44 74 PRO A N 1
ATOM 550 C CA . PRO A 1 74 ? 4.055 -10.370 13.775 1.00 59.44 74 PRO A CA 1
ATOM 551 C C . PRO A 1 74 ? 5.164 -10.698 14.790 1.00 59.44 74 PRO A C 1
ATOM 553 O O . PRO A 1 74 ? 5.496 -11.862 14.983 1.00 59.44 74 PRO A O 1
ATOM 556 N N . TYR A 1 75 ? 5.728 -9.679 15.446 1.00 56.22 75 TYR A N 1
ATOM 557 C CA . TYR A 1 75 ? 6.755 -9.814 16.475 1.00 56.22 75 TYR A CA 1
ATOM 558 C C . TYR A 1 75 ? 6.195 -9.877 17.908 1.00 56.22 75 TYR A C 1
ATOM 560 O O . TYR A 1 75 ? 6.974 -10.087 18.833 1.00 56.22 75 TYR A O 1
ATOM 568 N N . ALA A 1 76 ? 4.881 -9.705 18.109 1.00 58.12 76 ALA A N 1
ATOM 569 C CA . ALA A 1 76 ? 4.225 -9.771 19.419 1.00 58.12 76 ALA A CA 1
ATOM 570 C C . ALA A 1 76 ? 3.169 -10.898 19.430 1.00 58.12 76 ALA A C 1
ATOM 572 O O . ALA A 1 76 ? 2.004 -10.656 19.098 1.00 58.12 76 ALA A O 1
ATOM 573 N N . PRO A 1 77 ? 3.560 -12.139 19.780 1.00 56.00 77 PRO A N 1
ATOM 574 C CA . PRO A 1 77 ? 2.645 -13.275 19.829 1.00 56.00 77 PRO A CA 1
ATOM 575 C C . PRO A 1 77 ? 1.450 -12.978 20.743 1.00 56.00 77 PRO A C 1
ATOM 577 O O . PRO A 1 77 ? 1.629 -12.665 21.916 1.00 56.00 77 PRO A O 1
ATOM 580 N N . GLY A 1 78 ? 0.233 -13.069 20.203 1.00 61.06 78 GLY A N 1
ATOM 581 C CA . GLY A 1 78 ? -1.014 -12.871 20.951 1.00 61.06 78 GLY A CA 1
ATOM 582 C C . GLY A 1 78 ? -1.699 -11.516 20.756 1.00 61.06 78 GLY A C 1
ATOM 583 O O . GLY A 1 78 ? -2.890 -11.431 21.027 1.00 61.06 78 GLY A O 1
ATOM 584 N N . ALA A 1 79 ? -1.024 -10.492 20.220 1.00 61.59 79 ALA A N 1
ATOM 585 C CA . ALA A 1 79 ? -1.653 -9.202 19.919 1.00 61.59 79 ALA A CA 1
ATOM 586 C C . ALA A 1 79 ? -2.590 -9.326 18.700 1.00 61.59 79 ALA A C 1
ATOM 588 O O . ALA A 1 79 ? -2.143 -9.231 17.553 1.00 61.59 79 ALA A O 1
ATOM 589 N N . LYS A 1 80 ? -3.888 -9.573 18.944 1.00 61.56 80 LYS A N 1
ATOM 590 C CA . LYS A 1 80 ? -4.893 -9.849 17.895 1.00 61.56 80 LYS A CA 1
ATOM 591 C C . LYS A 1 80 ? -5.129 -8.685 16.927 1.00 61.56 80 LYS A C 1
ATOM 593 O O . LYS A 1 80 ? -5.579 -8.930 15.813 1.00 61.56 80 LYS A O 1
ATOM 598 N N . GLY A 1 81 ? -4.735 -7.468 17.294 1.00 73.62 81 GLY A N 1
ATOM 599 C CA . GLY A 1 81 ? -4.795 -6.291 16.433 1.00 73.62 81 GLY A CA 1
ATOM 600 C C . GLY A 1 81 ? -5.741 -5.222 16.963 1.00 73.62 81 GLY A C 1
ATOM 601 O O . GLY A 1 81 ? -6.132 -5.233 18.131 1.00 73.62 81 GLY A O 1
ATOM 602 N N . ASN A 1 82 ? -6.067 -4.275 16.089 1.00 90.69 82 ASN A N 1
ATOM 603 C CA . ASN A 1 82 ? -6.984 -3.183 16.393 1.00 90.69 82 ASN A CA 1
ATOM 604 C C . ASN A 1 82 ? -8.413 -3.715 16.561 1.00 90.69 82 ASN A C 1
ATOM 606 O O . ASN A 1 82 ? -8.755 -4.783 16.050 1.00 90.69 82 ASN A O 1
ATOM 610 N N . VAL A 1 83 ? -9.270 -2.940 17.221 1.00 94.69 83 VAL A N 1
ATOM 611 C CA . VAL A 1 83 ? -10.710 -3.204 17.203 1.00 94.69 83 VAL A CA 1
ATOM 612 C C . VAL A 1 83 ? -11.263 -3.156 15.773 1.00 94.69 83 VAL A C 1
ATOM 614 O O . VAL A 1 83 ? -10.842 -2.337 14.944 1.00 94.69 83 VAL A O 1
ATOM 617 N N . ALA A 1 84 ? -12.185 -4.070 15.466 1.00 95.88 84 ALA A N 1
ATOM 618 C CA . ALA A 1 84 ? -12.809 -4.137 14.154 1.00 95.88 84 ALA A CA 1
ATOM 619 C C . ALA A 1 84 ? -13.844 -3.018 13.975 1.00 95.88 84 ALA A C 1
ATOM 621 O O . ALA A 1 84 ? -14.692 -2.813 14.845 1.00 95.88 84 ALA A O 1
ATOM 622 N N . THR A 1 85 ? -13.812 -2.329 12.832 1.00 97.56 85 THR A N 1
ATOM 623 C CA . THR A 1 85 ? -14.789 -1.282 12.491 1.00 97.56 85 THR A CA 1
ATOM 624 C C . THR A 1 85 ? -16.211 -1.836 12.499 1.00 97.56 85 THR A C 1
ATOM 626 O O . THR A 1 85 ? -17.117 -1.213 13.041 1.00 97.56 85 THR A O 1
ATOM 629 N N . GLU A 1 86 ? -16.400 -3.037 11.961 1.00 97.62 86 GLU A N 1
ATOM 630 C CA . GLU A 1 86 ? -17.669 -3.759 11.947 1.00 97.62 86 GLU A CA 1
ATOM 631 C C . GLU A 1 86 ? -18.226 -3.970 13.366 1.00 97.62 86 GLU A C 1
ATOM 633 O O . GLU A 1 86 ? -19.417 -3.775 13.592 1.00 97.62 86 GLU A O 1
ATOM 638 N N . ASP A 1 87 ? -17.375 -4.325 14.335 1.00 97.69 87 ASP A N 1
ATOM 639 C CA . ASP A 1 87 ? -17.807 -4.576 15.715 1.00 97.69 87 ASP A CA 1
ATOM 640 C C . ASP A 1 87 ? -18.235 -3.269 16.408 1.00 97.69 87 ASP A C 1
ATOM 642 O O . ASP A 1 87 ? -19.236 -3.253 17.130 1.00 97.69 87 ASP A O 1
ATOM 646 N N . LEU A 1 88 ? -17.529 -2.161 16.147 1.00 98.00 88 LEU A N 1
ATOM 647 C CA . LEU A 1 88 ? -17.902 -0.843 16.672 1.00 98.00 88 LEU A CA 1
ATOM 648 C C . LEU A 1 88 ? -19.199 -0.320 16.056 1.00 98.00 88 LEU A C 1
ATOM 650 O O . LEU A 1 88 ? -20.088 0.122 16.780 1.00 98.00 88 LEU A O 1
ATOM 654 N N . VAL A 1 89 ? -19.323 -0.388 14.729 1.00 98.06 89 VAL A N 1
ATOM 655 C CA . VAL A 1 89 ? -20.521 0.070 14.013 1.00 98.06 89 VAL A CA 1
ATOM 656 C C . VAL A 1 89 ? -21.730 -0.757 14.424 1.00 98.06 89 VAL A C 1
ATOM 658 O O . VAL A 1 89 ? -22.787 -0.196 14.697 1.00 98.06 89 VAL A O 1
ATOM 661 N N . TYR A 1 90 ? -21.569 -2.075 14.560 1.00 98.00 90 TYR A N 1
ATOM 662 C CA . TYR A 1 90 ? -22.621 -2.942 15.074 1.00 98.00 90 TYR A CA 1
ATOM 663 C C . TYR A 1 90 ? -23.081 -2.514 16.472 1.00 98.00 90 TYR A C 1
ATOM 665 O O . TYR A 1 90 ? -24.281 -2.385 16.707 1.00 98.00 90 TYR A O 1
ATOM 673 N N . MET A 1 91 ? -22.150 -2.269 17.400 1.00 98.19 91 MET A N 1
ATOM 674 C CA . MET A 1 91 ? -22.479 -1.782 18.743 1.00 98.19 91 MET A CA 1
ATOM 675 C C . MET A 1 91 ? -23.222 -0.438 18.689 1.00 98.19 91 MET A C 1
ATOM 677 O O . MET A 1 91 ? -24.293 -0.320 19.283 1.00 98.19 91 MET A O 1
ATOM 681 N N . PHE A 1 92 ? -22.689 0.557 17.974 1.00 98.44 92 PHE A N 1
ATOM 682 C CA . PHE A 1 92 ? -23.284 1.894 17.913 1.00 98.44 92 PHE A CA 1
ATOM 683 C C . PHE A 1 92 ? -24.665 1.891 17.255 1.00 98.44 92 PHE A C 1
ATOM 685 O O . PHE A 1 92 ? -25.602 2.457 17.815 1.00 98.44 92 PHE A O 1
ATOM 692 N N . HIS A 1 93 ? -24.837 1.185 16.136 1.00 97.69 93 HIS A N 1
ATOM 693 C CA . HIS A 1 93 ? -26.135 1.083 15.468 1.00 97.69 93 HIS A CA 1
ATOM 694 C C . HIS A 1 93 ? -27.185 0.407 16.357 1.00 97.69 93 HIS A C 1
ATOM 696 O O . HIS A 1 93 ? -28.318 0.880 16.428 1.00 97.69 93 HIS A O 1
ATOM 702 N N . ASN A 1 94 ? -26.819 -0.651 17.092 1.00 97.50 94 ASN A N 1
ATOM 703 C CA . ASN A 1 94 ? -27.732 -1.292 18.048 1.00 97.50 94 ASN A CA 1
ATOM 704 C C . ASN A 1 94 ? -28.054 -0.405 19.259 1.00 97.50 94 ASN A C 1
ATOM 706 O O . ASN A 1 94 ? -29.117 -0.552 19.857 1.00 97.50 94 ASN A O 1
ATOM 710 N N . ALA A 1 95 ? -27.170 0.532 19.603 1.00 97.50 95 ALA A N 1
ATOM 711 C CA . ALA A 1 95 ? -27.428 1.566 20.599 1.00 97.50 95 ALA A CA 1
ATOM 712 C C . ALA A 1 95 ? -28.221 2.770 20.042 1.00 97.50 95 ALA A C 1
ATOM 714 O O . ALA A 1 95 ? -28.474 3.724 20.776 1.00 97.50 95 ALA A O 1
ATOM 715 N N . GLY A 1 96 ? -28.619 2.746 18.764 1.00 97.38 96 GLY A N 1
ATOM 716 C CA . GLY A 1 96 ? -29.362 3.828 18.113 1.00 97.38 96 GLY A CA 1
ATOM 717 C C . GLY A 1 96 ? -28.505 5.031 17.705 1.00 97.38 96 GLY A C 1
ATOM 718 O O . GLY A 1 96 ? -29.048 6.107 17.463 1.00 97.38 96 GLY A O 1
ATOM 719 N N . ILE A 1 97 ? -27.182 4.870 17.639 1.00 97.81 97 ILE A N 1
ATOM 720 C CA . ILE A 1 97 ? -26.231 5.917 17.252 1.00 97.81 97 ILE A CA 1
ATOM 721 C C . ILE A 1 97 ? -25.872 5.736 15.778 1.00 97.81 97 ILE A C 1
ATOM 723 O O . ILE A 1 97 ? -25.373 4.683 15.382 1.00 97.81 97 ILE A O 1
ATOM 727 N N . ASP A 1 98 ? -26.115 6.770 14.972 1.00 95.75 98 ASP A N 1
ATOM 728 C CA . ASP A 1 98 ? -25.742 6.784 13.558 1.00 95.75 98 ASP A CA 1
ATOM 729 C C . ASP A 1 98 ? -24.244 7.070 13.398 1.00 95.75 98 ASP A C 1
ATOM 731 O O . ASP A 1 98 ? -23.726 8.066 13.904 1.00 95.75 98 ASP A O 1
ATOM 735 N N . THR A 1 99 ? -23.551 6.185 12.684 1.00 96.06 99 THR A N 1
ATOM 736 C CA . THR A 1 99 ? -22.125 6.335 12.362 1.00 96.06 99 THR A CA 1
ATOM 737 C C . THR A 1 99 ? -21.891 6.859 10.943 1.00 96.06 99 THR A C 1
ATOM 739 O O . THR A 1 99 ? -20.754 7.151 10.576 1.00 96.06 99 THR A O 1
ATOM 742 N N . GLY A 1 100 ? -22.941 6.954 10.118 1.00 95.94 100 GLY A N 1
ATOM 743 C CA . GLY A 1 100 ? -22.848 7.282 8.695 1.00 95.94 100 GLY A CA 1
ATOM 744 C C . GLY A 1 100 ? -22.255 6.166 7.824 1.00 95.94 100 GLY A C 1
ATOM 745 O O . GLY A 1 100 ? -22.010 6.385 6.635 1.00 95.94 100 GLY A O 1
ATOM 746 N N . LEU A 1 101 ? -22.010 4.976 8.384 1.00 95.75 101 LEU A N 1
ATOM 747 C CA . LEU A 1 101 ? -21.410 3.841 7.683 1.00 95.75 101 LEU A CA 1
ATOM 748 C C . LEU A 1 101 ? -22.452 2.780 7.312 1.00 95.75 101 LEU A C 1
ATOM 750 O O . LEU A 1 101 ? -23.352 2.446 8.076 1.00 95.75 101 LEU A O 1
ATOM 754 N N . ASP A 1 102 ? -22.299 2.199 6.125 1.00 96.44 102 ASP A N 1
ATOM 755 C CA . ASP A 1 102 ? -23.145 1.105 5.650 1.00 96.44 102 ASP A CA 1
ATOM 756 C C . ASP A 1 102 ? -22.617 -0.232 6.183 1.00 96.44 102 ASP A C 1
ATOM 758 O O . ASP A 1 102 ? -21.559 -0.711 5.762 1.00 96.44 102 ASP A O 1
ATOM 762 N N . MET A 1 103 ? -23.362 -0.833 7.115 1.00 95.69 103 MET A N 1
ATOM 763 C CA . MET A 1 103 ? -22.941 -2.058 7.792 1.00 95.69 103 MET A CA 1
ATOM 764 C C . MET A 1 103 ? -22.714 -3.220 6.818 1.00 95.69 103 MET A C 1
ATOM 766 O O . MET A 1 103 ? -21.727 -3.938 6.953 1.00 95.69 103 MET A O 1
ATOM 770 N N . LEU A 1 104 ? -23.574 -3.407 5.812 1.00 94.00 104 LEU A N 1
ATOM 771 C CA . LEU A 1 104 ? -23.426 -4.526 4.876 1.00 94.00 104 LEU A CA 1
ATOM 772 C C . LEU A 1 104 ? -22.205 -4.333 3.974 1.00 94.00 104 LEU A C 1
ATOM 774 O O . LEU A 1 104 ? -21.434 -5.273 3.789 1.00 94.00 104 LEU A O 1
ATOM 778 N N . LYS A 1 105 ? -21.956 -3.107 3.497 1.00 94.94 105 LYS A N 1
ATOM 779 C CA . LYS A 1 105 ? -20.737 -2.806 2.728 1.00 94.94 105 LYS A CA 1
ATOM 780 C C . LYS A 1 105 ? -19.464 -2.990 3.550 1.00 94.94 105 LYS A C 1
ATOM 782 O O . LYS A 1 105 ? -18.448 -3.418 3.000 1.00 94.94 105 LYS A O 1
ATOM 787 N N . LEU A 1 106 ? -19.495 -2.680 4.849 1.00 95.94 106 LEU A N 1
ATOM 788 C CA . LEU A 1 106 ? -18.371 -2.965 5.742 1.00 95.94 106 LEU A CA 1
ATOM 789 C C . LEU A 1 106 ? -18.111 -4.472 5.818 1.00 95.94 106 LEU A C 1
ATOM 791 O O . LEU A 1 106 ? -16.980 -4.899 5.606 1.00 95.94 106 LEU A O 1
ATOM 795 N N . VAL A 1 107 ? -19.152 -5.282 6.024 1.00 95.88 107 VAL A N 1
ATOM 796 C CA . VAL A 1 107 ? -19.021 -6.746 6.059 1.00 95.88 107 VAL A CA 1
ATOM 797 C C . VAL A 1 107 ? -18.458 -7.298 4.747 1.00 95.88 107 VAL A C 1
ATOM 799 O O . VAL A 1 107 ? -17.510 -8.084 4.772 1.00 95.88 107 VAL A O 1
ATOM 802 N N . GLU A 1 108 ? -18.973 -6.855 3.597 1.00 94.25 108 GLU A N 1
ATOM 803 C CA . GLU A 1 108 ? -18.457 -7.247 2.277 1.00 94.25 108 GLU A CA 1
ATOM 804 C C . GLU A 1 108 ? -16.978 -6.881 2.103 1.00 94.25 108 GLU A C 1
ATOM 806 O O . GLU A 1 108 ? -16.167 -7.707 1.671 1.00 94.25 108 GLU A O 1
ATOM 811 N N . THR A 1 109 ? -16.611 -5.653 2.479 1.00 94.56 109 THR A N 1
ATOM 812 C CA . THR A 1 109 ? -15.226 -5.168 2.406 1.00 94.56 109 THR A CA 1
ATOM 813 C C . THR A 1 109 ? -14.317 -5.994 3.305 1.00 94.56 109 THR A C 1
ATOM 815 O O . THR A 1 109 ? -13.205 -6.349 2.903 1.00 94.56 109 THR A O 1
ATOM 818 N N . GLY A 1 110 ? -14.801 -6.342 4.496 1.00 93.88 110 GLY A N 1
ATOM 819 C CA . GLY A 1 110 ? -14.081 -7.155 5.453 1.00 93.88 110 GLY A CA 1
ATOM 820 C C . GLY A 1 110 ? -13.800 -8.574 4.959 1.00 93.88 110 GLY A C 1
ATOM 821 O O . GLY A 1 110 ? -12.659 -9.039 4.959 1.00 93.88 110 GLY A O 1
ATOM 822 N N . LEU A 1 111 ? -14.819 -9.246 4.417 1.00 91.75 111 LEU A N 1
ATOM 823 C CA . LEU A 1 111 ? -14.653 -10.551 3.767 1.00 91.75 111 LEU A CA 1
ATOM 824 C C . LEU A 1 111 ? -13.663 -10.488 2.599 1.00 91.75 111 LEU A C 1
ATOM 826 O O . LEU A 1 111 ? -12.808 -11.367 2.457 1.00 91.75 111 LEU A O 1
ATOM 830 N N . TRP A 1 112 ? -13.772 -9.456 1.760 1.00 92.69 112 TRP A N 1
ATOM 831 C CA . TRP A 1 112 ? -12.890 -9.267 0.613 1.00 92.69 112 TRP A CA 1
ATOM 832 C C . TRP A 1 112 ? -11.426 -9.120 1.043 1.00 92.69 112 TRP A C 1
ATOM 834 O O . TRP A 1 112 ? -10.565 -9.851 0.543 1.00 92.69 112 TRP A O 1
ATOM 844 N N . ILE A 1 113 ? -11.123 -8.218 1.981 1.00 90.00 113 ILE A N 1
ATOM 845 C CA . ILE A 1 113 ? -9.736 -7.925 2.359 1.00 90.00 113 ILE A CA 1
ATOM 846 C C . ILE A 1 113 ? -9.086 -9.076 3.131 1.00 90.00 113 ILE A C 1
ATOM 848 O O . ILE A 1 113 ? -7.931 -9.410 2.854 1.00 90.00 113 ILE A O 1
ATOM 852 N N . SER A 1 114 ? -9.822 -9.739 4.028 1.00 89.31 114 SER A N 1
ATOM 853 C CA . SER A 1 114 ? -9.351 -10.934 4.737 1.00 89.31 114 SER A CA 1
ATOM 854 C C . SER A 1 114 ? -8.912 -12.024 3.757 1.00 89.31 114 SER A C 1
ATOM 856 O O . SER A 1 114 ? -7.813 -12.574 3.873 1.00 89.31 114 SER A O 1
ATOM 858 N N . THR A 1 115 ? -9.693 -12.253 2.698 1.00 85.12 115 THR A N 1
ATOM 859 C CA . THR A 1 115 ? -9.344 -13.217 1.647 1.00 85.12 115 THR A CA 1
ATOM 860 C C . THR A 1 115 ? -8.148 -12.794 0.813 1.00 85.12 115 THR A C 1
ATOM 862 O O . THR A 1 115 ? -7.285 -13.625 0.519 1.00 85.12 115 THR A O 1
ATOM 865 N N . ARG A 1 116 ? -8.047 -11.509 0.453 1.00 84.56 116 ARG A N 1
ATOM 866 C CA . ARG A 1 116 ? -6.886 -10.981 -0.283 1.00 84.56 116 ARG A CA 1
ATOM 867 C C . ARG A 1 116 ? -5.589 -11.139 0.507 1.00 84.56 116 ARG A C 1
ATOM 869 O O . ARG A 1 116 ? -4.565 -11.482 -0.076 1.00 84.56 116 ARG A O 1
ATOM 876 N N . LEU A 1 117 ? -5.639 -10.926 1.818 1.00 83.62 117 LEU A N 1
ATOM 877 C CA . LEU A 1 117 ? -4.478 -11.031 2.701 1.00 83.62 117 LEU A CA 1
ATOM 878 C C . LEU A 1 117 ? -4.209 -12.458 3.186 1.00 83.62 117 LEU A C 1
ATOM 880 O O . LEU A 1 117 ? -3.201 -12.681 3.851 1.00 83.62 117 LEU A O 1
ATOM 884 N N . SER A 1 118 ? -5.084 -13.419 2.864 1.00 83.19 118 SER A N 1
ATOM 885 C CA . SER A 1 118 ? -5.054 -14.771 3.440 1.00 83.19 118 SER A CA 1
ATOM 886 C C . SER A 1 118 ? -4.989 -14.741 4.974 1.00 83.19 118 SER A C 1
ATOM 888 O O . SER A 1 118 ? -4.224 -15.481 5.590 1.00 83.19 118 SER A O 1
ATOM 890 N N . ARG A 1 119 ? -5.775 -13.848 5.587 1.00 82.81 119 ARG A N 1
ATOM 891 C CA . ARG A 1 119 ? -5.913 -13.698 7.040 1.00 82.81 119 ARG A CA 1
ATOM 892 C C . ARG A 1 119 ? -7.360 -13.934 7.438 1.00 82.81 119 ARG A C 1
ATOM 894 O O . ARG A 1 119 ? -8.274 -13.571 6.704 1.00 82.81 119 ARG A O 1
ATOM 901 N N . GLU A 1 120 ? -7.564 -14.505 8.616 1.00 86.00 120 GLU A N 1
ATOM 902 C CA . GLU A 1 120 ? -8.899 -14.619 9.197 1.00 86.00 120 GLU A CA 1
ATOM 903 C C . GLU A 1 120 ? -9.477 -13.225 9.477 1.00 86.00 120 GLU A C 1
ATOM 905 O O . GLU A 1 120 ? -8.746 -12.298 9.837 1.00 86.00 120 GLU A O 1
ATOM 910 N N . ASN A 1 121 ? -10.785 -13.068 9.277 1.00 89.44 121 ASN A N 1
ATOM 911 C CA . ASN A 1 121 ? -11.500 -11.876 9.719 1.00 89.44 121 ASN A CA 1
ATOM 912 C C . ASN A 1 121 ? -11.604 -11.927 11.251 1.00 89.44 121 ASN A C 1
ATOM 914 O O . ASN A 1 121 ? -12.029 -12.943 11.794 1.00 89.44 121 ASN A O 1
ATOM 918 N N . ALA A 1 122 ? -11.182 -10.873 11.950 1.00 90.44 122 ALA A N 1
ATOM 919 C CA . ALA A 1 122 ? -11.246 -10.825 13.410 1.00 90.44 122 ALA A CA 1
ATOM 920 C C . ALA A 1 122 ? -12.564 -10.228 13.939 1.00 90.44 122 ALA A C 1
ATOM 922 O O . ALA A 1 122 ? -12.826 -10.317 15.138 1.00 90.44 122 ALA A O 1
ATOM 923 N N . SER A 1 123 ? -13.396 -9.644 13.070 1.00 93.69 123 SER A N 1
ATOM 924 C CA . SER A 1 123 ? -14.691 -9.085 13.455 1.00 93.69 123 SER A CA 1
ATOM 925 C C . SER A 1 123 ? -15.692 -10.181 13.801 1.00 93.69 123 SER A C 1
ATOM 927 O O . SER A 1 123 ? -16.057 -11.008 12.963 1.00 93.69 123 SER A O 1
ATOM 929 N N . ARG A 1 124 ? -16.218 -10.136 15.026 1.00 93.94 124 ARG A N 1
ATOM 930 C CA . ARG A 1 124 ? -17.268 -11.065 15.465 1.00 93.94 124 ARG A CA 1
ATOM 931 C C . ARG A 1 124 ? -18.608 -10.733 14.809 1.00 93.94 124 ARG A C 1
ATOM 933 O O . ARG A 1 124 ? -19.280 -11.634 14.306 1.00 93.94 124 ARG A O 1
ATOM 940 N N . ALA A 1 125 ? -18.980 -9.452 14.783 1.00 95.38 125 ALA A N 1
ATOM 941 C CA . ALA A 1 125 ? -20.225 -8.992 14.178 1.00 95.38 125 ALA A CA 1
ATOM 942 C C . ALA A 1 125 ? -20.212 -9.195 12.659 1.00 95.38 125 ALA A C 1
ATOM 944 O O . ALA A 1 125 ? -21.189 -9.679 12.090 1.00 95.38 125 ALA A O 1
ATOM 945 N N . GLY A 1 126 ? -19.087 -8.895 12.010 1.00 94.12 126 GLY A N 1
ATOM 946 C CA . GLY A 1 126 ? -18.927 -9.031 10.570 1.00 94.12 126 GLY A CA 1
ATOM 947 C C . GLY A 1 126 ? -19.091 -10.470 10.092 1.00 94.12 126 GLY A C 1
ATOM 948 O O . GLY A 1 126 ? -19.836 -10.714 9.147 1.00 94.12 126 GLY A O 1
ATOM 949 N N . ILE A 1 127 ? -18.496 -11.443 10.789 1.00 92.75 127 ILE A N 1
ATOM 950 C CA . ILE A 1 127 ? -18.676 -12.871 10.472 1.00 92.75 127 ILE A CA 1
ATOM 951 C C . ILE A 1 127 ? -20.132 -13.312 10.681 1.00 92.75 127 ILE A C 1
ATOM 953 O O . ILE A 1 127 ? -20.695 -14.015 9.841 1.00 92.75 127 ILE A O 1
ATOM 957 N N . ALA A 1 128 ? -20.758 -12.908 11.790 1.00 93.62 128 ALA A N 1
ATOM 958 C CA . ALA A 1 128 ? -22.140 -13.284 12.089 1.00 93.62 128 ALA A CA 1
ATOM 959 C C . ALA A 1 128 ? -23.125 -12.734 11.042 1.00 93.62 128 ALA A C 1
ATOM 961 O O . ALA A 1 128 ? -23.994 -13.461 10.550 1.00 93.62 128 ALA A O 1
ATOM 962 N N . LEU A 1 129 ? -22.959 -11.468 10.660 1.00 94.44 129 LEU A N 1
ATOM 963 C CA . LEU A 1 129 ? -23.780 -10.819 9.642 1.00 94.44 129 LEU A CA 1
ATOM 964 C C . LEU A 1 129 ? -23.518 -11.387 8.250 1.00 94.44 129 LEU A C 1
ATOM 966 O O . LEU A 1 129 ? -24.474 -11.604 7.511 1.00 94.44 129 LEU A O 1
ATOM 970 N N . ALA A 1 130 ? -22.266 -11.702 7.910 1.00 92.00 130 ALA A N 1
ATOM 971 C CA . ALA A 1 130 ? -21.945 -12.359 6.648 1.00 92.00 130 ALA A CA 1
ATOM 972 C C . ALA A 1 130 ? -22.744 -13.657 6.471 1.00 92.00 130 ALA A C 1
ATOM 974 O O . ALA A 1 130 ? -23.405 -13.851 5.452 1.00 92.00 130 ALA A O 1
ATOM 975 N N . ASN A 1 131 ? -22.754 -14.503 7.504 1.00 89.69 131 ASN A N 1
ATOM 976 C CA . ASN A 1 131 ? -23.497 -15.761 7.493 1.00 89.69 131 ASN A CA 1
ATOM 977 C C . ASN A 1 131 ? -25.014 -15.540 7.430 1.00 89.69 131 ASN A C 1
ATOM 979 O O . ASN A 1 131 ? -25.704 -16.214 6.670 1.00 89.69 131 ASN A O 1
ATOM 983 N N . THR A 1 132 ? -25.531 -14.584 8.204 1.00 90.88 132 THR A N 1
ATOM 984 C CA . THR A 1 132 ? -26.975 -14.298 8.276 1.00 90.88 132 THR A CA 1
ATOM 985 C C . THR A 1 132 ? -27.520 -13.755 6.955 1.00 90.88 132 THR A C 1
ATOM 987 O O . THR A 1 132 ? -28.619 -14.115 6.542 1.00 90.88 132 THR A O 1
ATOM 990 N N . HIS A 1 133 ? -26.743 -12.917 6.268 1.00 88.88 133 HIS A N 1
ATOM 991 C CA . HIS A 1 133 ? -27.133 -12.291 5.005 1.00 88.88 133 HIS A CA 1
ATOM 992 C C . HIS A 1 133 ? -26.699 -13.085 3.766 1.00 88.88 133 HIS A C 1
ATOM 994 O O . HIS A 1 133 ? -26.881 -12.611 2.646 1.00 88.88 133 HIS A O 1
ATOM 1000 N N . GLY A 1 134 ? -26.128 -14.284 3.941 1.00 84.50 134 GLY A N 1
ATOM 1001 C CA . GLY A 1 134 ? -25.638 -15.100 2.829 1.00 84.50 134 GLY A CA 1
ATOM 1002 C C . GLY A 1 134 ? -24.543 -14.406 2.012 1.00 84.50 134 GLY A C 1
ATOM 1003 O O . GLY A 1 134 ? -24.406 -14.676 0.819 1.00 84.50 134 GLY A O 1
ATOM 1004 N N . LEU A 1 135 ? -23.780 -13.501 2.633 1.00 82.50 135 LEU A N 1
ATOM 1005 C CA . LEU A 1 135 ? -22.661 -12.824 1.993 1.00 82.50 135 LEU A CA 1
ATOM 1006 C C . LEU A 1 135 ? -21.521 -13.826 1.867 1.00 82.50 135 LEU A C 1
ATOM 1008 O O . LEU A 1 135 ? -20.783 -14.112 2.811 1.00 82.50 135 LEU A O 1
ATOM 1012 N N . VAL A 1 136 ? -21.406 -14.400 0.676 1.00 66.31 136 VAL A N 1
ATOM 1013 C CA . VAL A 1 136 ? -20.304 -15.294 0.349 1.00 66.31 136 VAL A CA 1
ATOM 1014 C C . VAL A 1 136 ? -19.085 -14.439 0.063 1.00 66.31 136 VAL A C 1
ATOM 1016 O O . VAL A 1 136 ? -19.167 -13.414 -0.616 1.00 66.31 136 VAL A O 1
ATOM 1019 N N . CYS A 1 137 ? -17.937 -14.877 0.571 1.00 53.28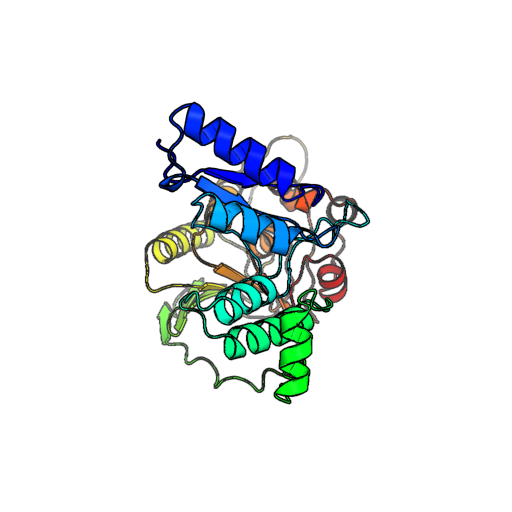 137 CYS A N 1
ATOM 1020 C CA . CYS A 1 137 ? -16.682 -14.255 0.214 1.00 53.28 137 CYS A CA 1
ATOM 1021 C C . CYS A 1 137 ? -16.558 -14.229 -1.319 1.00 53.28 137 CYS A C 1
ATOM 1023 O O . CYS A 1 137 ? -16.687 -15.292 -1.941 1.00 53.28 137 CYS A O 1
ATOM 1025 N N . PRO A 1 138 ? -16.324 -13.060 -1.946 1.00 47.69 138 PRO A N 1
ATOM 1026 C CA . PRO A 1 138 ? -16.029 -13.046 -3.365 1.00 47.69 138 PRO A CA 1
ATOM 1027 C C . PRO A 1 138 ? -14.833 -13.980 -3.587 1.00 47.69 138 PRO A C 1
ATOM 1029 O O . PRO A 1 138 ? -13.876 -13.923 -2.802 1.00 47.69 138 PRO A O 1
ATOM 1032 N N . PRO A 1 139 ? -14.887 -14.878 -4.590 1.00 41.75 139 PRO A N 1
ATOM 1033 C CA . PRO A 1 139 ? -13.793 -15.799 -4.851 1.00 41.75 139 PRO A CA 1
ATOM 1034 C C . PRO A 1 139 ? -12.488 -15.010 -4.875 1.00 41.75 139 PRO A C 1
ATOM 1036 O O . PRO A 1 139 ? -12.439 -13.889 -5.395 1.00 41.75 139 PRO A O 1
ATOM 1039 N N . ARG A 1 140 ? -11.441 -15.579 -4.259 1.00 39.53 140 ARG A N 1
ATOM 1040 C CA . ARG A 1 140 ? -10.079 -15.043 -4.325 1.00 39.53 140 ARG A CA 1
ATOM 1041 C C . ARG A 1 140 ? -9.874 -14.670 -5.792 1.00 39.53 140 ARG A C 1
ATOM 1043 O O . ARG A 1 140 ? -10.011 -15.542 -6.642 1.00 39.53 140 ARG A O 1
ATOM 1050 N N . HIS A 1 141 ? -9.664 -13.390 -6.105 1.00 44.06 141 HIS A N 1
ATOM 1051 C CA . HIS A 1 141 ? -9.388 -12.972 -7.480 1.00 44.06 141 HIS A CA 1
ATOM 1052 C C . HIS A 1 141 ? -8.007 -13.523 -7.868 1.00 44.06 141 HIS A C 1
ATOM 1054 O O . HIS A 1 141 ? -7.023 -12.794 -7.905 1.00 44.06 141 HIS A O 1
ATOM 1060 N N . THR A 1 142 ? -7.912 -14.831 -8.078 1.00 40.59 142 THR A N 1
ATOM 1061 C CA . THR A 1 142 ? -6.899 -15.466 -8.915 1.00 40.59 142 THR A CA 1
ATOM 1062 C C . THR A 1 142 ? -7.250 -15.269 -10.383 1.00 40.59 142 THR A C 1
ATOM 1064 O O . THR A 1 142 ? -6.400 -15.432 -11.242 1.00 40.59 142 THR A O 1
ATOM 1067 N N . GLU A 1 143 ? -8.474 -14.831 -10.670 1.00 40.84 143 GLU A N 1
ATOM 1068 C CA . GLU A 1 143 ? -8.893 -14.396 -11.987 1.00 40.84 143 GLU A CA 1
ATOM 1069 C C . GLU A 1 143 ? -9.532 -13.015 -11.843 1.00 40.84 143 GLU A C 1
ATOM 1071 O O . GLU A 1 143 ? -10.732 -12.850 -11.617 1.00 40.84 143 GLU A O 1
ATOM 1076 N N . HIS A 1 144 ? -8.721 -11.966 -11.982 1.00 45.31 144 HIS A N 1
ATOM 1077 C CA . HIS A 1 144 ? -9.258 -10.808 -12.678 1.00 45.31 144 HIS A CA 1
ATOM 1078 C C . HIS A 1 144 ? -9.581 -11.302 -14.089 1.00 45.31 144 HIS A C 1
ATOM 1080 O O . HIS A 1 144 ? -8.705 -11.319 -14.950 1.00 45.31 144 HIS A O 1
ATOM 1086 N N . ALA A 1 145 ? -10.833 -11.717 -14.326 1.00 42.28 145 ALA A N 1
ATOM 1087 C CA . ALA A 1 145 ? -11.379 -11.663 -15.673 1.00 42.28 145 ALA A CA 1
ATOM 1088 C C . ALA A 1 145 ? -11.008 -10.266 -16.186 1.00 42.28 145 ALA A C 1
ATOM 1090 O O . ALA A 1 145 ? -11.329 -9.296 -15.487 1.00 42.28 145 ALA A O 1
ATOM 1091 N N . PRO A 1 146 ? -10.222 -10.154 -17.272 1.00 48.19 146 PRO A N 1
ATOM 1092 C CA . PRO A 1 146 ? -9.552 -8.914 -17.610 1.00 48.19 146 PRO A CA 1
ATOM 1093 C C . PRO A 1 146 ? -10.600 -7.817 -17.687 1.00 48.19 146 PRO A C 1
ATOM 1095 O O . PRO A 1 146 ? -11.441 -7.796 -18.588 1.00 48.19 146 PRO A O 1
ATOM 1098 N N . THR A 1 147 ? -10.571 -6.910 -16.708 1.00 56.53 147 THR A N 1
ATOM 1099 C CA . THR A 1 147 ? -11.306 -5.657 -16.787 1.00 56.53 147 THR A CA 1
ATOM 1100 C C . THR A 1 147 ? -10.914 -5.069 -18.131 1.00 56.53 147 THR A C 1
ATOM 1102 O O . THR A 1 147 ? -9.718 -5.025 -18.432 1.00 56.53 147 THR A O 1
ATOM 1105 N N . LYS A 1 148 ? -11.908 -4.729 -18.963 1.00 60.69 148 LYS A N 1
ATOM 1106 C CA . LYS A 1 148 ? -11.735 -4.285 -20.355 1.00 60.69 148 LYS A CA 1
ATOM 1107 C C . LYS A 1 148 ? -10.400 -3.559 -20.524 1.00 60.69 148 LYS A C 1
ATOM 1109 O O . LYS A 1 148 ? -10.181 -2.549 -19.853 1.00 60.69 148 LYS A O 1
ATOM 1114 N N . ALA A 1 149 ? -9.515 -4.118 -21.356 1.00 68.56 149 ALA A N 1
ATOM 1115 C CA . ALA A 1 149 ? -8.125 -3.686 -21.453 1.00 68.56 149 ALA A CA 1
ATOM 1116 C C . ALA A 1 149 ? -8.027 -2.155 -21.492 1.00 68.56 149 ALA A C 1
ATOM 1118 O O . ALA A 1 149 ? -8.707 -1.493 -22.284 1.00 68.56 149 ALA A O 1
ATOM 1119 N N . ALA A 1 150 ? -7.203 -1.597 -20.603 1.00 77.31 150 ALA A N 1
ATOM 1120 C CA . ALA A 1 150 ? -7.040 -0.158 -20.481 1.00 77.31 150 ALA A CA 1
ATOM 1121 C C . ALA A 1 150 ? -6.686 0.451 -21.846 1.00 77.31 150 ALA A C 1
ATOM 1123 O O . ALA A 1 150 ? -5.723 0.039 -22.498 1.00 77.31 150 ALA A O 1
ATOM 1124 N N . THR A 1 151 ? -7.473 1.432 -22.289 1.00 90.00 151 THR A N 1
ATOM 1125 C CA . THR A 1 151 ? -7.218 2.128 -23.552 1.00 90.00 151 THR A CA 1
ATOM 1126 C C . THR A 1 151 ? -6.157 3.197 -23.320 1.00 90.00 151 THR A C 1
ATOM 1128 O O . THR A 1 151 ? -6.407 4.232 -22.704 1.00 90.00 151 THR A O 1
ATOM 1131 N N . TRP A 1 152 ? -4.943 2.929 -23.793 1.00 93.94 152 TRP A N 1
ATOM 1132 C CA . TRP A 1 152 ? -3.795 3.811 -23.612 1.00 93.94 152 TRP A CA 1
ATOM 1133 C C . TRP A 1 152 ? -3.734 4.876 -24.703 1.00 93.94 152 TRP A C 1
ATOM 1135 O O . TRP A 1 152 ? -3.513 4.568 -25.871 1.00 93.94 152 TRP A O 1
ATOM 1145 N N . THR A 1 153 ? -3.846 6.140 -24.307 1.00 95.69 153 THR A N 1
ATOM 1146 C CA . THR A 1 153 ? -3.626 7.281 -25.199 1.00 95.69 153 THR A CA 1
ATOM 1147 C C . THR A 1 153 ? -2.138 7.641 -25.207 1.00 95.69 153 THR A C 1
ATOM 1149 O O . THR A 1 153 ? -1.558 7.828 -24.132 1.00 95.69 153 THR A O 1
ATOM 1152 N N . PRO A 1 154 ? -1.481 7.728 -26.374 1.00 94.94 154 PRO A N 1
ATOM 1153 C CA . PRO A 1 154 ? -0.083 8.135 -26.453 1.00 94.94 154 PRO A CA 1
ATOM 1154 C C . PRO A 1 154 ? 0.105 9.597 -26.026 1.00 94.94 154 PRO A C 1
ATOM 1156 O O . PRO A 1 154 ? -0.624 10.475 -26.474 1.00 94.94 154 PRO A O 1
ATOM 1159 N N . VAL A 1 155 ? 1.116 9.855 -25.193 1.00 94.56 155 VAL A N 1
ATOM 1160 C CA . VAL A 1 155 ? 1.552 11.208 -24.796 1.00 94.56 155 VAL A CA 1
ATOM 1161 C C . VAL A 1 155 ? 2.868 11.557 -25.493 1.00 94.56 155 VAL A C 1
ATOM 1163 O O . VAL A 1 155 ? 2.994 12.622 -26.088 1.00 94.56 155 VAL A O 1
ATOM 1166 N N . ASN A 1 156 ? 3.836 10.636 -25.482 1.00 93.38 156 ASN A N 1
ATOM 1167 C CA . ASN A 1 156 ? 5.048 10.721 -26.292 1.00 93.38 156 ASN A CA 1
ATOM 1168 C C . ASN A 1 156 ? 5.380 9.348 -26.881 1.00 93.38 156 ASN A C 1
ATOM 1170 O O . ASN A 1 156 ? 5.634 8.393 -26.153 1.00 93.38 156 ASN A O 1
ATOM 1174 N N . THR A 1 157 ? 5.424 9.253 -28.206 1.00 90.06 157 THR A N 1
ATOM 1175 C CA . THR A 1 157 ? 5.735 8.011 -28.934 1.00 90.06 157 THR A CA 1
ATOM 1176 C C . THR A 1 157 ? 7.096 8.044 -29.620 1.00 90.06 157 THR A C 1
ATOM 1178 O O . THR A 1 157 ? 7.450 7.107 -30.335 1.00 90.06 157 THR A O 1
ATOM 1181 N N . LYS A 1 158 ? 7.885 9.105 -29.419 1.00 88.12 158 LYS A N 1
ATOM 1182 C CA . LYS A 1 158 ? 9.188 9.274 -30.062 1.00 88.12 158 LYS A CA 1
ATOM 1183 C C . LYS A 1 158 ? 10.318 9.216 -29.040 1.00 88.12 158 LYS A C 1
ATOM 1185 O O . LYS A 1 158 ? 10.259 9.800 -27.960 1.00 88.12 158 LYS A O 1
ATOM 1190 N N . GLY A 1 159 ? 11.407 8.564 -29.440 1.00 90.56 159 GLY A N 1
ATOM 1191 C CA . GLY A 1 159 ? 12.658 8.542 -28.689 1.00 90.56 159 GLY A CA 1
ATOM 1192 C C . GLY A 1 159 ? 12.816 7.337 -27.761 1.00 90.56 159 GLY A C 1
ATOM 1193 O O . GLY A 1 159 ? 12.310 6.247 -28.022 1.00 90.56 159 GLY A O 1
ATOM 1194 N N . ARG A 1 160 ? 13.615 7.535 -26.707 1.00 93.94 160 ARG A N 1
ATOM 1195 C CA . ARG A 1 160 ? 14.120 6.473 -25.814 1.00 93.94 160 ARG A CA 1
ATOM 1196 C C . ARG A 1 160 ? 13.193 6.165 -24.639 1.00 93.94 160 ARG A C 1
ATOM 1198 O O . ARG A 1 160 ? 13.385 5.147 -23.982 1.00 93.94 160 ARG A O 1
ATOM 1205 N N . LEU A 1 161 ? 12.233 7.045 -24.375 1.00 96.62 161 LEU A N 1
ATOM 1206 C CA . LEU A 1 161 ? 11.188 6.890 -23.373 1.00 96.62 161 LEU A CA 1
ATOM 1207 C C . LEU A 1 161 ? 9.862 7.178 -24.063 1.00 96.62 161 LEU A C 1
ATOM 1209 O O . LEU A 1 161 ? 9.678 8.273 -24.596 1.00 96.62 161 LEU A O 1
ATOM 1213 N N . LEU A 1 162 ? 8.969 6.198 -24.071 1.00 98.00 162 LEU A N 1
ATOM 1214 C CA . LEU A 1 162 ? 7.605 6.377 -24.556 1.00 98.00 162 LEU A CA 1
ATOM 1215 C C . LEU A 1 162 ? 6.698 6.614 -23.353 1.00 98.00 162 LEU A C 1
ATOM 1217 O O . LEU A 1 162 ? 6.913 6.018 -22.298 1.00 98.00 162 LEU A O 1
ATOM 1221 N N . THR A 1 163 ? 5.685 7.457 -23.501 1.00 97.94 163 THR A N 1
ATOM 1222 C CA . THR A 1 163 ? 4.723 7.736 -22.436 1.00 97.94 163 THR A CA 1
ATOM 1223 C C . THR A 1 163 ? 3.291 7.632 -22.929 1.00 97.94 163 THR A C 1
ATOM 1225 O O . THR A 1 163 ? 2.967 8.022 -24.052 1.00 97.94 163 THR A O 1
ATOM 1228 N N . TYR A 1 164 ? 2.427 7.097 -22.070 1.00 97.62 164 TYR A N 1
ATOM 1229 C CA . TYR A 1 164 ? 1.016 6.858 -22.347 1.00 97.62 164 TYR A CA 1
ATOM 1230 C C . TYR A 1 164 ? 0.169 7.211 -21.129 1.00 97.62 164 TYR A C 1
ATOM 1232 O O . TYR A 1 164 ? 0.631 7.108 -19.993 1.00 97.62 164 TYR A O 1
ATOM 1240 N N . ARG A 1 165 ? -1.096 7.552 -21.358 1.00 95.75 165 ARG A N 1
ATOM 1241 C CA . ARG A 1 165 ? -2.067 7.863 -20.309 1.00 95.75 165 ARG A CA 1
ATOM 1242 C C . ARG A 1 165 ? -3.340 7.042 -20.481 1.00 95.75 165 ARG A C 1
ATOM 1244 O O . ARG A 1 165 ? -3.810 6.858 -21.599 1.00 95.75 165 ARG A O 1
ATOM 1251 N N . SER A 1 166 ? -3.899 6.562 -19.375 1.00 95.00 166 SER A N 1
ATOM 1252 C CA . SER A 1 166 ? -5.199 5.885 -19.332 1.00 95.00 166 SER A CA 1
ATOM 1253 C C . SER A 1 166 ? -5.915 6.255 -18.035 1.00 95.00 166 SER A C 1
ATOM 1255 O O . SER A 1 166 ? -5.603 5.710 -16.973 1.00 95.00 166 SER A O 1
ATOM 1257 N N . GLY A 1 167 ? -6.853 7.203 -18.102 1.00 91.00 167 GLY A N 1
ATOM 1258 C CA . GLY A 1 167 ? -7.504 7.762 -16.912 1.00 91.00 167 GLY A CA 1
ATOM 1259 C C . GLY A 1 167 ? -6.480 8.374 -15.946 1.00 91.00 167 GLY A C 1
ATOM 1260 O O . GLY A 1 167 ? -5.652 9.191 -16.360 1.00 91.00 167 GLY A O 1
ATOM 1261 N N . GLY A 1 168 ? -6.514 7.938 -14.683 1.00 93.62 168 GLY A N 1
ATOM 1262 C CA . GLY A 1 168 ? -5.550 8.321 -13.641 1.00 93.62 168 GLY A CA 1
ATOM 1263 C C . GLY A 1 168 ? -4.208 7.576 -13.684 1.00 93.62 168 GLY A C 1
ATOM 1264 O O . GLY A 1 168 ? -3.416 7.698 -12.753 1.00 93.62 168 GLY A O 1
ATOM 1265 N N . ASN A 1 169 ? -3.939 6.793 -14.733 1.00 96.25 169 ASN A N 1
ATOM 1266 C CA . ASN A 1 169 ? -2.699 6.032 -14.880 1.00 96.25 169 ASN A CA 1
ATOM 1267 C C . ASN A 1 169 ? -1.773 6.680 -15.908 1.00 96.25 169 ASN A C 1
ATOM 1269 O O . ASN A 1 169 ? -2.191 6.968 -17.035 1.00 96.25 169 ASN A O 1
ATOM 1273 N N . PHE A 1 170 ? -0.498 6.818 -15.553 1.00 98.00 170 PHE A N 1
ATOM 1274 C CA . PHE A 1 170 ? 0.557 7.261 -16.455 1.00 98.00 170 PHE A CA 1
ATOM 1275 C C . PHE A 1 170 ? 1.595 6.156 -16.628 1.00 98.00 170 PHE A C 1
ATOM 1277 O O . PHE A 1 170 ? 2.123 5.646 -15.648 1.00 98.00 170 PHE A O 1
ATOM 1284 N N . LYS A 1 171 ? 1.891 5.768 -17.868 1.00 98.00 171 LYS A N 1
ATOM 1285 C CA . LYS A 1 171 ? 2.820 4.679 -18.191 1.00 98.00 171 LYS A CA 1
ATOM 1286 C C . LYS A 1 171 ? 4.047 5.216 -18.905 1.00 98.00 171 LYS A C 1
ATOM 1288 O O . LYS A 1 171 ? 3.919 5.922 -19.900 1.00 98.00 171 LYS A O 1
ATOM 1293 N N . ILE A 1 172 ? 5.218 4.817 -18.429 1.00 98.38 172 ILE A N 1
ATOM 1294 C CA . ILE A 1 172 ? 6.540 5.110 -18.972 1.00 98.38 172 ILE A CA 1
ATOM 1295 C C . ILE A 1 172 ? 7.124 3.801 -19.506 1.00 98.38 172 ILE A C 1
ATOM 1297 O O . ILE A 1 172 ? 7.150 2.794 -18.802 1.00 98.38 172 ILE A O 1
ATOM 1301 N N . VAL A 1 173 ? 7.602 3.809 -20.747 1.00 98.31 173 VAL A N 1
ATOM 1302 C CA . VAL A 1 173 ? 8.183 2.636 -21.405 1.00 98.31 173 VAL A CA 1
ATOM 1303 C C . VAL A 1 173 ? 9.617 2.934 -21.829 1.00 98.31 173 VAL A C 1
ATOM 1305 O O . VAL A 1 173 ? 9.855 3.822 -22.652 1.00 98.31 173 VAL A O 1
ATOM 1308 N N . LEU A 1 174 ? 10.577 2.174 -21.302 1.00 98.12 174 LEU A N 1
ATOM 1309 C CA . LEU A 1 174 ? 11.967 2.214 -21.750 1.00 98.12 174 LEU A CA 1
ATOM 1310 C C . LEU A 1 174 ? 12.069 1.616 -23.164 1.00 98.12 174 LEU A C 1
ATOM 1312 O O . LEU A 1 174 ? 11.678 0.473 -23.410 1.00 98.12 174 LEU A O 1
ATOM 1316 N N . ASN A 1 175 ? 12.572 2.408 -24.112 1.00 97.25 175 ASN A N 1
ATOM 1317 C CA . ASN A 1 175 ? 12.538 2.098 -25.542 1.00 97.25 175 ASN A CA 1
ATOM 1318 C C . ASN A 1 175 ? 13.934 2.110 -26.178 1.00 97.25 175 ASN A C 1
ATOM 1320 O O . ASN A 1 175 ? 14.248 2.898 -27.073 1.00 97.25 175 ASN A O 1
ATOM 1324 N N . ARG A 1 176 ? 14.807 1.232 -25.679 1.00 95.94 176 ARG A N 1
ATOM 1325 C CA . ARG A 1 176 ? 16.115 0.893 -26.262 1.00 95.94 176 ARG A CA 1
ATOM 1326 C C . ARG A 1 176 ? 16.353 -0.629 -26.211 1.00 95.94 176 ARG A C 1
ATOM 1328 O O . ARG A 1 176 ? 17.376 -1.062 -25.669 1.00 95.94 176 ARG A O 1
ATOM 1335 N N . PRO A 1 177 ? 15.482 -1.456 -26.817 1.00 95.25 177 PRO A N 1
ATOM 1336 C CA . PRO A 1 177 ? 15.535 -2.913 -26.662 1.00 95.25 177 PRO A CA 1
ATOM 1337 C C . PRO A 1 177 ? 16.856 -3.509 -27.173 1.00 95.25 177 PRO A C 1
ATOM 1339 O O . PRO A 1 177 ? 17.457 -4.352 -26.517 1.00 95.25 177 PRO A O 1
ATOM 1342 N N . LYS A 1 178 ? 17.397 -2.982 -28.284 1.00 93.12 178 LYS A N 1
ATOM 1343 C CA . LYS A 1 178 ? 18.696 -3.399 -28.858 1.00 93.12 178 LYS A CA 1
ATOM 1344 C C . LYS A 1 178 ? 19.911 -3.110 -27.962 1.00 93.12 178 LYS A C 1
ATOM 1346 O O . LYS A 1 178 ? 21.013 -3.554 -28.260 1.00 93.12 178 LYS A O 1
ATOM 1351 N N . ARG A 1 179 ? 19.741 -2.297 -26.919 1.00 92.38 179 ARG A N 1
ATOM 1352 C CA . ARG A 1 179 ? 20.778 -1.929 -25.943 1.00 92.38 179 ARG A CA 1
ATOM 1353 C C . ARG A 1 179 ? 20.337 -2.303 -24.524 1.00 92.38 179 ARG A C 1
ATOM 1355 O O . ARG A 1 179 ? 20.723 -1.622 -23.585 1.00 92.38 179 ARG A O 1
ATOM 1362 N N . GLY A 1 180 ? 19.455 -3.297 -24.379 1.00 91.25 180 GLY A N 1
ATOM 1363 C CA . GLY A 1 180 ? 19.008 -3.792 -23.074 1.00 91.25 180 GLY A CA 1
ATOM 1364 C C . GLY A 1 180 ? 18.349 -2.739 -22.180 1.00 91.25 180 GLY A C 1
ATOM 1365 O O . GLY A 1 180 ? 18.404 -2.842 -20.958 1.00 91.25 180 GLY A O 1
ATOM 1366 N N . ASN A 1 181 ? 17.788 -1.682 -22.775 1.00 96.25 181 ASN A N 1
ATOM 1367 C CA . ASN A 1 181 ? 17.189 -0.560 -22.053 1.00 96.25 181 ASN A CA 1
ATOM 1368 C C . ASN A 1 181 ? 18.123 0.133 -21.043 1.00 96.25 181 ASN A C 1
ATOM 1370 O O . ASN A 1 181 ? 17.650 0.774 -20.108 1.00 96.25 181 ASN A O 1
ATOM 1374 N N . THR A 1 182 ? 19.443 0.072 -21.259 1.00 93.25 182 THR A N 1
ATOM 1375 C CA . THR A 1 182 ? 20.431 0.766 -20.423 1.00 93.25 182 THR A CA 1
ATOM 1376 C C . THR A 1 182 ? 20.147 2.273 -20.355 1.00 93.25 182 THR A C 1
ATOM 1378 O O . THR A 1 182 ? 19.943 2.943 -21.380 1.00 93.25 182 THR A O 1
ATOM 1381 N N . LEU A 1 183 ? 20.162 2.815 -19.136 1.00 90.69 183 LEU A N 1
ATOM 1382 C CA . LEU A 1 183 ? 19.867 4.208 -18.826 1.00 90.69 183 LEU A CA 1
ATOM 1383 C C . LEU A 1 183 ? 21.032 5.116 -19.231 1.00 90.69 183 LEU A C 1
ATOM 1385 O O . LEU A 1 183 ? 22.104 5.099 -18.627 1.00 90.69 183 LEU A O 1
ATOM 1389 N N . THR A 1 184 ? 20.803 5.958 -20.240 1.00 91.44 184 THR A N 1
ATOM 1390 C CA . THR A 1 184 ? 21.694 7.096 -20.531 1.00 91.44 184 THR A CA 1
ATOM 1391 C C . THR A 1 184 ? 21.487 8.221 -19.523 1.00 91.44 184 THR A C 1
ATOM 1393 O O . THR A 1 184 ? 20.395 8.368 -18.976 1.00 91.44 184 THR A O 1
ATOM 1396 N N . GLN A 1 185 ? 22.467 9.116 -19.386 1.00 87.75 185 GLN A N 1
ATOM 1397 C CA . GLN A 1 185 ? 22.298 10.354 -18.615 1.00 87.75 185 GLN A CA 1
ATOM 1398 C C . GLN A 1 185 ? 21.071 11.165 -19.068 1.00 87.75 185 GLN A C 1
ATOM 1400 O O . GLN A 1 185 ? 20.313 11.652 -18.233 1.00 87.75 185 GLN A O 1
ATOM 1405 N N . LYS A 1 186 ? 20.831 11.255 -20.385 1.00 90.56 186 LYS A N 1
ATOM 1406 C CA . LYS A 1 186 ? 19.647 11.932 -20.924 1.00 90.56 186 LYS A CA 1
ATOM 1407 C C . LYS A 1 186 ? 18.348 11.241 -20.500 1.00 90.56 186 LYS A C 1
ATOM 1409 O O . LYS A 1 186 ? 17.422 11.922 -20.094 1.00 90.56 186 LYS A O 1
ATOM 1414 N N . MET A 1 187 ? 18.291 9.910 -20.543 1.00 94.19 187 MET A N 1
ATOM 1415 C CA . MET A 1 187 ? 17.113 9.165 -20.080 1.00 94.19 187 MET A CA 1
ATOM 1416 C C . MET A 1 187 ? 16.858 9.379 -18.591 1.00 94.19 187 MET A C 1
ATOM 1418 O O . MET A 1 187 ? 15.710 9.546 -18.212 1.00 94.19 187 MET A O 1
ATOM 1422 N N . VAL A 1 188 ? 17.900 9.403 -17.755 1.00 92.25 188 VAL A N 1
ATOM 1423 C CA . VAL A 1 188 ? 17.739 9.674 -16.317 1.00 92.25 188 VAL A CA 1
ATOM 1424 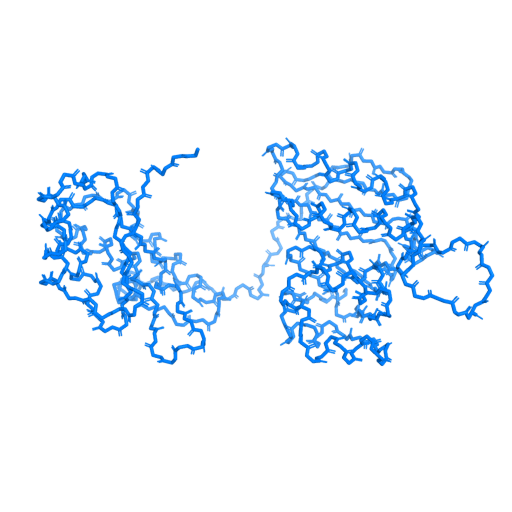C C . VAL A 1 188 ? 17.181 11.082 -16.089 1.00 92.25 188 VAL A C 1
ATOM 1426 O O . VAL A 1 188 ? 16.230 11.238 -15.331 1.00 92.25 188 VAL A O 1
ATOM 1429 N N . ALA A 1 189 ? 17.705 12.095 -16.785 1.00 92.06 189 ALA A N 1
ATOM 1430 C CA . ALA A 1 189 ? 17.180 13.460 -16.708 1.00 92.06 189 ALA A CA 1
ATOM 1431 C C . ALA A 1 189 ? 15.725 13.560 -17.207 1.00 92.06 189 ALA A C 1
ATOM 1433 O O . ALA A 1 189 ? 14.886 14.175 -16.550 1.00 92.06 189 ALA A O 1
ATOM 1434 N N . ASP A 1 190 ? 15.414 12.911 -18.333 1.00 95.00 190 ASP A N 1
ATOM 1435 C CA . ASP A 1 190 ? 14.064 12.874 -18.897 1.00 95.00 190 ASP A CA 1
ATOM 1436 C C . ASP A 1 190 ? 13.090 12.151 -17.929 1.00 95.00 190 ASP A C 1
ATOM 1438 O O . ASP A 1 190 ? 11.974 12.622 -17.719 1.00 95.00 190 ASP A O 1
ATOM 1442 N N . LEU A 1 191 ? 13.512 11.062 -17.267 1.00 96.56 191 LEU A N 1
ATOM 1443 C CA . LEU A 1 191 ? 12.727 10.368 -16.233 1.00 96.56 191 LEU A CA 1
ATOM 1444 C C . LEU A 1 191 ? 12.454 11.265 -15.020 1.00 96.56 191 LEU A C 1
ATOM 1446 O O . LEU A 1 191 ? 11.314 11.327 -14.569 1.00 96.56 191 LEU A O 1
ATOM 1450 N N . ILE A 1 192 ? 13.458 11.994 -14.521 1.00 95.38 192 ILE A N 1
ATOM 1451 C CA . ILE A 1 192 ? 13.283 12.949 -13.412 1.00 95.38 192 ILE A CA 1
ATOM 1452 C C . ILE A 1 192 ? 12.222 13.995 -13.771 1.00 95.38 192 ILE A C 1
ATOM 1454 O O . ILE A 1 192 ? 11.317 14.251 -12.976 1.00 95.38 192 ILE A O 1
ATOM 1458 N N . ALA A 1 193 ? 12.295 14.566 -14.977 1.00 96.25 193 ALA A N 1
ATOM 1459 C CA . ALA A 1 193 ? 11.319 15.548 -15.441 1.00 96.25 193 ALA A CA 1
ATOM 1460 C C . ALA A 1 193 ? 9.904 14.952 -15.543 1.00 96.25 193 ALA A C 1
ATOM 1462 O O . ALA A 1 193 ? 8.938 15.575 -15.099 1.00 96.25 193 ALA A O 1
ATOM 1463 N N . ILE A 1 194 ? 9.774 13.730 -16.074 1.00 97.19 194 ILE A N 1
ATOM 1464 C CA . ILE A 1 194 ? 8.486 13.031 -16.169 1.00 97.19 194 ILE A CA 1
ATOM 1465 C C . ILE A 1 194 ? 7.895 12.786 -14.776 1.00 97.19 194 ILE A C 1
ATOM 1467 O O . ILE A 1 194 ? 6.737 13.137 -14.550 1.00 97.19 194 ILE A O 1
ATOM 1471 N N . PHE A 1 195 ? 8.667 12.235 -13.835 1.00 97.25 195 PHE A N 1
ATOM 1472 C CA . PHE A 1 195 ? 8.199 11.981 -12.468 1.00 97.25 195 PHE A CA 1
ATOM 1473 C C . PHE A 1 195 ? 7.811 13.276 -11.749 1.00 97.25 195 PHE A C 1
ATOM 1475 O O . PHE A 1 195 ? 6.750 13.338 -11.134 1.00 97.25 195 PHE A O 1
ATOM 1482 N N . ALA A 1 196 ? 8.615 14.335 -11.873 1.00 96.38 196 ALA A N 1
ATOM 1483 C CA . ALA A 1 196 ? 8.303 15.630 -11.274 1.00 96.38 196 ALA A CA 1
ATOM 1484 C C . ALA A 1 196 ? 6.988 16.220 -11.812 1.00 96.38 196 ALA A C 1
ATOM 1486 O O . ALA A 1 196 ? 6.215 16.791 -11.042 1.00 96.38 196 ALA A O 1
ATOM 1487 N N . ASN A 1 197 ? 6.710 16.056 -13.108 1.00 96.81 197 ASN A N 1
ATOM 1488 C CA . ASN A 1 197 ? 5.446 16.482 -13.709 1.00 96.81 197 ASN A CA 1
ATOM 1489 C C . ASN A 1 197 ? 4.273 15.610 -13.245 1.00 96.81 197 ASN A C 1
ATOM 1491 O O . ASN A 1 197 ? 3.236 16.147 -12.863 1.00 96.81 197 ASN A O 1
ATOM 1495 N N . CYS A 1 198 ? 4.443 14.285 -13.207 1.00 97.12 198 CYS A N 1
ATOM 1496 C CA . CYS A 1 198 ? 3.398 13.373 -12.738 1.00 97.12 198 CYS A CA 1
ATOM 1497 C C . CYS A 1 198 ? 3.030 13.627 -11.270 1.00 97.12 198 CYS A C 1
ATOM 1499 O O . CYS A 1 198 ? 1.855 13.606 -10.916 1.00 97.12 198 CYS A O 1
ATOM 1501 N N . ASN A 1 199 ? 4.019 13.925 -10.423 1.00 96.75 199 ASN A N 1
ATOM 1502 C CA . ASN A 1 199 ? 3.806 14.218 -9.006 1.00 96.75 199 ASN A CA 1
ATOM 1503 C C . ASN A 1 199 ? 2.953 15.478 -8.783 1.00 96.75 199 ASN A C 1
ATOM 1505 O O . ASN A 1 199 ? 2.254 15.557 -7.775 1.00 96.75 199 ASN A O 1
ATOM 1509 N N . LYS A 1 200 ? 2.994 16.442 -9.712 1.00 96.69 200 LYS A N 1
ATOM 1510 C CA . LYS A 1 200 ? 2.217 17.691 -9.646 1.00 96.69 200 LYS A CA 1
ATOM 1511 C C . LYS A 1 200 ? 0.801 17.565 -10.208 1.00 96.69 200 LYS A C 1
ATOM 1513 O O . LYS A 1 200 ? -0.026 18.411 -9.895 1.00 96.69 200 LYS A O 1
ATOM 1518 N N . ASP A 1 201 ? 0.517 16.557 -11.033 1.00 95.81 201 ASP A N 1
ATOM 1519 C CA . ASP A 1 201 ? -0.806 16.372 -11.638 1.00 95.81 201 ASP A CA 1
ATOM 1520 C C . ASP A 1 201 ? -1.761 15.701 -10.625 1.00 95.81 201 ASP A C 1
ATOM 1522 O O . ASP A 1 201 ? -1.572 14.522 -10.299 1.00 95.81 201 ASP A O 1
ATOM 1526 N N . PRO A 1 202 ? -2.791 16.397 -10.103 1.00 94.56 202 PRO A N 1
ATOM 1527 C CA . PRO A 1 202 ? -3.720 15.821 -9.129 1.00 94.56 202 PRO A CA 1
ATOM 1528 C C . PRO A 1 202 ? -4.613 14.728 -9.731 1.00 94.56 202 PRO A C 1
ATOM 1530 O O . PRO A 1 202 ? -5.133 13.898 -8.995 1.00 94.56 202 PRO A O 1
ATOM 1533 N N . SER A 1 203 ? -4.764 14.687 -11.057 1.00 94.50 203 SER A N 1
ATOM 1534 C CA . SER A 1 203 ? -5.596 13.693 -11.741 1.00 94.50 203 SER A CA 1
ATOM 1535 C C . SER A 1 203 ? -4.899 12.345 -11.952 1.00 94.50 203 SER A C 1
ATOM 1537 O O . SER A 1 203 ? -5.543 11.377 -12.358 1.00 94.50 203 SER A O 1
ATOM 1539 N N . LEU A 1 204 ? -3.591 12.263 -11.685 1.00 95.75 204 LEU A N 1
ATOM 1540 C CA . LEU A 1 204 ? -2.845 11.009 -11.701 1.00 95.75 204 LEU A CA 1
ATOM 1541 C C . LEU A 1 204 ? -2.841 10.361 -10.317 1.00 95.75 204 LEU A C 1
ATOM 1543 O O . LEU A 1 204 ? -2.560 11.015 -9.313 1.00 95.75 204 LEU A O 1
ATOM 1547 N N . LEU A 1 205 ? -3.086 9.055 -10.301 1.00 94.56 205 LEU A N 1
ATOM 1548 C CA . LEU A 1 205 ? -3.010 8.189 -9.127 1.00 94.56 205 LEU A CA 1
ATOM 1549 C C . LEU A 1 205 ? -1.777 7.285 -9.203 1.00 94.56 205 LE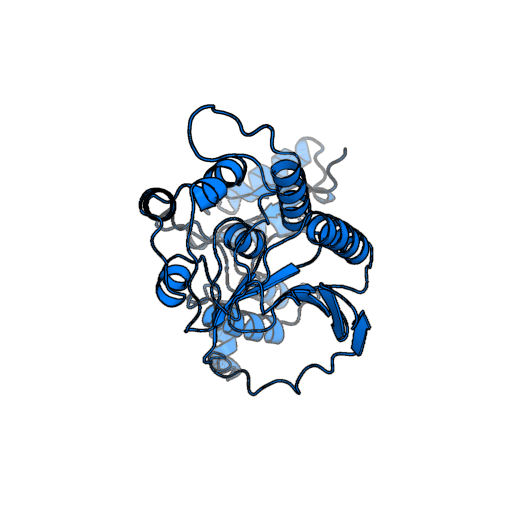U A C 1
ATOM 1551 O O . LEU A 1 205 ? -1.070 7.123 -8.212 1.00 94.56 205 LEU A O 1
ATOM 1555 N N . ASN A 1 206 ? -1.490 6.759 -10.402 1.00 97.12 206 ASN A N 1
ATOM 1556 C CA . ASN A 1 206 ? -0.486 5.717 -10.601 1.00 97.12 206 ASN A CA 1
ATOM 1557 C C . ASN A 1 206 ? 0.555 6.105 -11.656 1.00 97.12 206 ASN A C 1
ATOM 1559 O O . ASN A 1 206 ? 0.204 6.590 -12.738 1.00 97.12 206 ASN A O 1
ATOM 1563 N N . ILE A 1 207 ? 1.826 5.805 -11.377 1.00 98.19 207 ILE A N 1
ATOM 1564 C CA . ILE A 1 207 ? 2.935 5.886 -12.335 1.00 98.19 207 ILE A CA 1
ATOM 1565 C C . ILE A 1 207 ? 3.474 4.475 -12.572 1.00 98.19 207 ILE A C 1
ATOM 1567 O O . ILE A 1 207 ? 4.010 3.838 -11.670 1.00 98.19 207 ILE A O 1
ATOM 1571 N N . ILE A 1 208 ? 3.354 3.989 -13.801 1.00 98.19 208 ILE A N 1
ATOM 1572 C CA . ILE A 1 208 ? 3.760 2.645 -14.211 1.00 98.19 208 ILE A CA 1
ATOM 1573 C C . ILE A 1 208 ? 5.031 2.754 -15.046 1.00 98.19 208 ILE A C 1
ATOM 1575 O O . ILE A 1 208 ? 5.076 3.534 -15.996 1.00 98.19 208 ILE A O 1
ATOM 1579 N N . ILE A 1 209 ? 6.046 1.951 -14.742 1.00 98.19 209 ILE A N 1
ATOM 1580 C CA . ILE A 1 209 ? 7.266 1.837 -15.539 1.00 98.19 209 ILE A CA 1
ATOM 1581 C C . ILE A 1 209 ? 7.425 0.419 -16.085 1.00 98.19 209 ILE A C 1
ATOM 1583 O O . ILE A 1 209 ? 7.279 -0.565 -15.367 1.00 98.19 209 ILE A O 1
ATOM 1587 N N . THR A 1 210 ? 7.718 0.313 -17.375 1.00 98.00 210 THR A N 1
ATOM 1588 C CA . THR A 1 210 ? 7.986 -0.950 -18.072 1.00 98.00 210 THR A CA 1
ATOM 1589 C C . THR A 1 210 ? 8.978 -0.717 -19.209 1.00 98.00 210 THR A C 1
ATOM 1591 O O . THR A 1 210 ? 9.490 0.395 -19.369 1.00 98.00 210 THR A O 1
ATOM 1594 N N . ALA A 1 211 ? 9.275 -1.733 -20.010 1.00 97.69 211 ALA A N 1
ATOM 1595 C CA . ALA A 1 211 ? 10.215 -1.633 -21.111 1.00 97.69 211 ALA A CA 1
ATOM 1596 C C . ALA A 1 211 ? 9.747 -2.384 -22.362 1.00 97.69 211 ALA A C 1
ATOM 1598 O O . ALA A 1 211 ? 8.783 -3.140 -22.353 1.00 97.69 211 ALA A O 1
ATOM 1599 N N . THR A 1 212 ? 10.445 -2.146 -23.468 1.00 96.81 212 THR A N 1
ATOM 1600 C CA . THR A 1 212 ? 10.296 -2.907 -24.716 1.00 96.81 212 THR A CA 1
ATOM 1601 C C . THR A 1 212 ? 11.381 -3.981 -24.826 1.00 96.81 212 THR A C 1
ATOM 1603 O O . THR A 1 212 ? 12.516 -3.765 -24.397 1.00 96.81 212 THR A O 1
ATOM 1606 N N . GLY A 1 213 ? 11.076 -5.111 -25.470 1.00 93.50 213 GLY A N 1
ATOM 1607 C CA . GLY A 1 213 ? 12.026 -6.214 -25.683 1.00 93.50 213 GLY A CA 1
ATOM 1608 C C . GLY A 1 213 ? 12.275 -7.074 -24.436 1.00 93.50 213 GLY A C 1
ATOM 1609 O O . GLY A 1 213 ? 11.593 -6.924 -23.431 1.00 93.50 213 GLY A O 1
ATOM 1610 N N . GLY A 1 214 ? 13.263 -7.975 -24.504 1.00 92.38 214 GLY A N 1
ATOM 1611 C CA . GLY A 1 214 ? 13.518 -8.999 -23.470 1.00 92.38 214 GLY A CA 1
ATOM 1612 C C . GLY A 1 214 ? 14.253 -8.531 -22.205 1.00 92.38 214 GLY A C 1
ATOM 1613 O O . GLY A 1 214 ? 14.548 -9.336 -21.326 1.00 92.38 214 GLY A O 1
ATOM 1614 N N . TYR A 1 215 ? 14.568 -7.241 -22.093 1.00 96.06 215 TYR A N 1
ATOM 1615 C CA . TYR A 1 215 ? 15.220 -6.670 -20.913 1.00 96.06 215 TYR A CA 1
ATOM 1616 C C . TYR A 1 215 ? 14.346 -5.569 -20.339 1.00 96.06 215 TYR A C 1
ATOM 1618 O O . TYR A 1 215 ? 13.956 -4.661 -21.068 1.00 96.06 215 TYR A O 1
ATOM 1626 N N . PHE A 1 216 ? 14.102 -5.590 -19.032 1.00 97.12 216 PHE A N 1
ATOM 1627 C CA . PHE A 1 216 ? 13.512 -4.442 -18.356 1.00 97.12 216 PHE A CA 1
ATOM 1628 C C . PHE A 1 216 ? 14.520 -3.286 -18.342 1.00 97.12 216 PHE A C 1
ATOM 1630 O O . PHE A 1 216 ? 14.256 -2.222 -18.894 1.00 97.12 216 PHE A O 1
ATOM 1637 N N . CYS A 1 217 ? 15.715 -3.509 -17.782 1.00 95.38 217 CYS A N 1
ATOM 1638 C CA . CYS A 1 217 ? 16.800 -2.526 -17.776 1.00 95.38 217 CYS A CA 1
ATOM 1639 C C . CYS A 1 217 ? 18.135 -3.162 -17.357 1.00 95.38 217 CYS A C 1
ATOM 1641 O O . CYS A 1 217 ? 18.252 -3.708 -16.261 1.00 95.38 217 CYS A O 1
ATOM 1643 N N . MET A 1 218 ? 19.173 -3.035 -18.185 1.00 91.00 218 MET A N 1
ATOM 1644 C CA . MET A 1 218 ? 20.521 -3.551 -17.898 1.00 91.00 218 MET A CA 1
ATOM 1645 C C . MET A 1 218 ? 21.398 -2.618 -17.033 1.00 91.00 218 MET A C 1
ATOM 1647 O O . MET A 1 218 ? 22.606 -2.822 -16.937 1.00 91.00 218 MET A O 1
ATOM 1651 N N . GLY A 1 219 ? 20.828 -1.579 -16.418 1.00 86.19 219 GLY A N 1
ATOM 1652 C CA . GLY A 1 219 ? 21.561 -0.638 -15.565 1.00 86.19 219 GLY A CA 1
ATOM 1653 C C . GLY A 1 219 ? 21.891 0.687 -16.251 1.00 86.19 219 GLY A C 1
ATOM 1654 O O . GLY A 1 219 ? 21.166 1.131 -17.139 1.00 86.19 219 GLY A O 1
ATOM 1655 N N . VAL A 1 220 ? 22.960 1.355 -15.808 1.00 83.19 220 VAL A N 1
ATOM 1656 C CA . VAL A 1 220 ? 23.367 2.691 -16.287 1.00 83.19 220 VAL A CA 1
ATOM 1657 C C . VAL A 1 220 ? 24.502 2.576 -17.297 1.00 83.19 220 VAL A C 1
ATOM 1659 O O . VAL A 1 220 ? 25.400 1.753 -17.141 1.00 83.19 220 VAL A O 1
ATOM 1662 N N . GLU A 1 221 ? 24.469 3.405 -18.340 1.00 81.25 221 GLU A N 1
ATOM 1663 C CA . GLU A 1 221 ? 25.492 3.411 -19.386 1.00 81.25 221 GLU A CA 1
ATOM 1664 C C . GLU A 1 221 ? 26.783 4.038 -18.850 1.00 81.25 221 GLU A C 1
ATOM 1666 O O . GLU A 1 221 ? 26.843 5.250 -18.644 1.00 81.25 221 GLU A O 1
ATOM 1671 N N . ILE A 1 222 ? 27.810 3.214 -18.632 1.00 65.81 222 ILE A N 1
ATOM 1672 C CA . ILE A 1 222 ? 29.136 3.666 -18.204 1.00 65.81 222 ILE A CA 1
ATOM 1673 C C . ILE A 1 222 ? 29.821 4.316 -19.414 1.00 65.81 222 ILE A C 1
ATOM 1675 O O . ILE A 1 222 ? 29.996 3.682 -20.456 1.00 65.81 222 ILE A O 1
ATOM 1679 N N . GLY A 1 223 ? 30.173 5.601 -19.302 1.00 54.84 223 GLY A N 1
ATOM 1680 C CA . GLY A 1 223 ? 30.957 6.290 -20.332 1.00 54.84 223 GLY A CA 1
ATOM 1681 C C . GLY A 1 223 ? 32.313 5.610 -20.564 1.00 54.84 223 GLY A C 1
ATOM 1682 O O . GLY A 1 223 ? 32.810 4.902 -19.693 1.00 54.84 223 GLY A O 1
ATOM 1683 N N . LYS A 1 224 ? 32.934 5.825 -21.731 1.00 42.50 224 LYS A N 1
ATOM 1684 C CA . LYS A 1 224 ? 34.291 5.332 -22.030 1.00 42.50 224 LYS A CA 1
ATOM 1685 C C . LYS A 1 224 ? 35.324 5.978 -21.087 1.00 42.50 224 LYS A C 1
ATOM 1687 O O . LYS A 1 224 ? 35.948 6.962 -21.462 1.00 42.50 224 LYS A O 1
ATOM 1692 N N . SER A 1 225 ? 35.515 5.420 -19.897 1.00 34.81 225 SER A N 1
ATOM 1693 C CA . SER A 1 225 ? 36.681 5.660 -19.045 1.00 34.81 225 SER A CA 1
ATOM 1694 C C . SER A 1 225 ? 37.218 4.319 -18.541 1.00 34.81 225 SER A C 1
ATOM 1696 O O . SER A 1 225 ? 36.448 3.448 -18.152 1.00 34.81 225 SER A O 1
ATOM 1698 N N . MET A 1 226 ? 38.543 4.202 -18.662 1.00 29.50 226 MET A N 1
ATOM 1699 C CA . MET A 1 226 ? 39.483 3.068 -18.571 1.00 29.50 226 MET A CA 1
ATOM 1700 C C . MET A 1 226 ? 39.211 1.917 -17.569 1.00 29.50 226 MET A C 1
ATOM 1702 O O . MET A 1 226 ? 38.493 2.098 -16.588 1.00 29.50 226 MET A O 1
ATOM 1706 N N . PRO A 1 227 ? 39.817 0.726 -17.800 1.00 33.12 227 PRO A N 1
ATOM 1707 C CA . PRO A 1 227 ? 39.556 -0.484 -17.028 1.00 33.12 227 PRO A CA 1
ATOM 1708 C C . PRO A 1 227 ? 40.131 -0.439 -15.603 1.00 33.12 227 PRO A C 1
ATOM 1710 O O . PRO A 1 227 ? 41.206 0.101 -15.365 1.00 33.12 227 PRO A O 1
ATOM 1713 N N . PHE A 1 228 ? 39.363 -1.056 -14.699 1.00 42.62 228 PHE A N 1
ATOM 1714 C CA . PHE A 1 228 ? 39.712 -1.735 -13.443 1.00 42.62 228 PHE A CA 1
ATOM 1715 C C . PHE A 1 228 ? 41.068 -1.389 -12.786 1.00 42.62 228 PHE A C 1
ATOM 1717 O O . PHE A 1 228 ? 42.105 -1.902 -13.192 1.00 42.62 228 PHE A O 1
ATOM 1724 N N . ILE A 1 229 ? 41.028 -0.588 -11.712 1.00 32.19 229 ILE A N 1
ATOM 1725 C CA . ILE A 1 229 ? 41.565 -0.854 -10.354 1.00 32.19 229 ILE A CA 1
ATOM 1726 C C . ILE A 1 229 ? 41.541 0.464 -9.547 1.00 32.19 229 ILE A C 1
ATOM 1728 O O . ILE A 1 229 ? 42.002 1.499 -10.013 1.00 32.19 229 ILE A O 1
ATOM 1732 N N . ALA A 1 230 ? 41.045 0.367 -8.308 1.00 30.92 230 ALA A N 1
ATOM 1733 C CA . ALA A 1 230 ? 41.205 1.307 -7.190 1.00 30.92 230 ALA A CA 1
ATOM 1734 C C . ALA A 1 230 ? 40.537 2.697 -7.288 1.00 30.92 230 ALA A C 1
ATOM 1736 O O . ALA A 1 230 ? 41.057 3.624 -7.894 1.00 30.92 230 ALA A O 1
ATOM 1737 N N . GLN A 1 231 ? 39.449 2.888 -6.535 1.00 28.09 231 GLN A N 1
ATOM 1738 C CA . GLN A 1 231 ? 39.420 3.703 -5.304 1.00 28.09 231 GLN A CA 1
ATOM 1739 C C . GLN A 1 231 ? 37.968 3.953 -4.871 1.00 28.09 231 GLN A C 1
ATOM 1741 O O . GLN A 1 231 ? 37.083 4.184 -5.692 1.00 28.09 231 GLN A O 1
ATOM 1746 N N . GLY A 1 232 ? 37.737 3.853 -3.561 1.00 31.56 232 GLY A N 1
ATOM 1747 C CA . GLY A 1 232 ? 36.428 3.987 -2.930 1.00 31.56 232 GLY A CA 1
ATOM 1748 C C . GLY A 1 232 ? 35.736 5.330 -3.180 1.00 31.56 232 GLY A C 1
ATOM 1749 O O . GLY A 1 232 ? 36.364 6.328 -3.519 1.00 31.56 232 GLY A O 1
ATOM 1750 N N . ALA A 1 233 ? 34.418 5.318 -2.960 1.00 40.44 233 ALA A N 1
ATOM 1751 C CA . ALA A 1 233 ? 33.491 6.439 -3.112 1.00 40.44 233 ALA A CA 1
ATOM 1752 C C . ALA A 1 233 ? 33.477 7.029 -4.535 1.00 40.44 233 ALA A C 1
ATOM 1754 O O . ALA A 1 233 ? 34.094 8.051 -4.840 1.00 40.44 233 ALA A O 1
ATOM 1755 N N . SER A 1 234 ? 32.715 6.371 -5.411 1.00 40.88 234 SER A N 1
ATOM 1756 C CA . SER A 1 234 ? 32.549 6.712 -6.824 1.00 40.88 234 SER A CA 1
ATOM 1757 C C . SER A 1 234 ? 32.131 8.179 -7.038 1.00 40.88 234 SER A C 1
ATOM 1759 O O . SER A 1 234 ? 30.961 8.553 -6.936 1.00 40.88 234 SER A O 1
ATOM 1761 N N . ARG A 1 235 ? 33.092 9.037 -7.414 1.00 43.12 235 ARG A N 1
ATOM 1762 C CA . ARG A 1 235 ? 32.862 10.366 -8.014 1.00 43.12 235 ARG A CA 1
ATOM 1763 C C . ARG A 1 235 ? 32.350 10.235 -9.462 1.00 43.12 235 ARG A C 1
ATOM 1765 O O . ARG A 1 235 ? 32.852 10.911 -10.353 1.00 43.12 235 ARG A O 1
ATOM 1772 N N . ASN A 1 236 ? 31.356 9.383 -9.727 1.00 53.62 236 ASN A N 1
ATOM 1773 C CA . ASN A 1 236 ? 30.723 9.301 -11.045 1.00 53.62 236 ASN A CA 1
ATOM 1774 C C . ASN A 1 236 ? 29.496 10.240 -11.102 1.00 53.62 236 ASN A C 1
ATOM 1776 O O . ASN A 1 236 ? 28.517 10.013 -10.383 1.00 53.62 236 ASN A O 1
ATOM 1780 N N . PRO A 1 237 ? 29.489 11.283 -11.958 1.00 55.38 237 PRO A N 1
ATOM 1781 C CA . PRO A 1 237 ? 28.339 12.171 -12.129 1.00 55.38 237 PRO A CA 1
ATOM 1782 C C . PRO A 1 237 ? 27.046 11.426 -12.481 1.00 55.38 237 PRO A C 1
ATOM 1784 O O . PRO A 1 237 ? 25.969 11.843 -12.067 1.00 55.38 237 PRO A O 1
ATOM 1787 N N . GLN A 1 238 ? 27.118 10.310 -13.211 1.00 57.97 238 GLN A N 1
ATOM 1788 C CA . GLN A 1 238 ? 25.935 9.522 -13.574 1.00 57.97 238 GLN A CA 1
ATOM 1789 C C . GLN A 1 238 ? 25.319 8.794 -12.372 1.00 57.97 238 GLN A C 1
ATOM 1791 O O . GLN A 1 238 ? 24.094 8.732 -12.273 1.00 57.97 238 GLN A O 1
ATOM 1796 N N . ALA A 1 239 ? 26.138 8.316 -11.428 1.00 59.59 239 ALA A N 1
ATOM 1797 C CA . ALA A 1 239 ? 25.656 7.673 -10.204 1.00 59.59 239 ALA A CA 1
ATOM 1798 C C . ALA A 1 239 ? 24.839 8.651 -9.340 1.00 59.59 239 ALA A C 1
ATOM 1800 O O . ALA A 1 239 ? 23.796 8.284 -8.804 1.00 59.59 239 ALA A O 1
ATOM 1801 N N . LYS A 1 240 ? 25.244 9.930 -9.294 1.00 68.94 240 LYS A N 1
ATOM 1802 C CA . LYS A 1 240 ? 24.487 10.990 -8.604 1.00 68.94 240 LYS A CA 1
ATOM 1803 C C . LYS A 1 240 ? 23.116 11.249 -9.233 1.00 68.94 240 LYS A C 1
ATOM 1805 O O . LYS A 1 240 ? 22.146 11.453 -8.510 1.00 68.94 240 LYS A O 1
ATOM 1810 N N . HIS A 1 241 ? 23.019 11.224 -10.565 1.00 75.50 241 HIS A N 1
ATOM 1811 C CA . HIS A 1 241 ? 21.744 11.440 -11.256 1.00 75.50 241 HIS A CA 1
ATOM 1812 C C . HIS A 1 241 ? 20.774 10.269 -11.057 1.00 75.50 241 HIS A C 1
ATOM 1814 O O . HIS A 1 241 ? 19.586 10.505 -10.848 1.00 75.50 241 HIS A O 1
ATOM 1820 N N . LEU A 1 242 ? 21.260 9.020 -11.087 1.00 81.25 242 LEU A N 1
ATOM 1821 C CA . LEU A 1 242 ? 20.411 7.863 -10.792 1.00 81.25 242 LEU A CA 1
ATOM 1822 C C . LEU A 1 242 ? 19.915 7.906 -9.340 1.00 81.25 242 LEU A C 1
ATOM 1824 O O . LEU A 1 242 ? 18.722 7.737 -9.112 1.00 81.25 242 LEU A O 1
ATOM 1828 N N . ALA A 1 243 ? 20.787 8.209 -8.376 1.00 80.25 243 ALA A N 1
ATOM 1829 C CA . ALA A 1 243 ? 20.386 8.335 -6.976 1.00 80.25 243 ALA A CA 1
ATOM 1830 C C . ALA A 1 243 ? 19.292 9.402 -6.775 1.00 80.25 243 ALA A C 1
ATOM 1832 O O . ALA A 1 243 ? 18.322 9.164 -6.057 1.00 80.25 243 ALA A O 1
ATOM 1833 N N . ALA A 1 244 ? 19.402 10.550 -7.456 1.00 84.19 244 ALA A N 1
ATOM 1834 C CA . ALA A 1 244 ? 18.384 11.599 -7.418 1.00 84.19 244 ALA A CA 1
ATOM 1835 C C . ALA A 1 244 ? 17.031 11.138 -7.991 1.00 84.19 244 ALA A C 1
ATOM 1837 O O . ALA A 1 244 ? 15.988 11.427 -7.406 1.00 84.19 244 ALA A O 1
ATOM 1838 N N . LEU A 1 245 ? 17.040 10.391 -9.103 1.00 89.12 245 LEU A N 1
ATOM 1839 C CA . LEU A 1 245 ? 15.827 9.787 -9.662 1.00 89.12 245 LEU A CA 1
ATOM 1840 C C . LEU A 1 245 ? 15.178 8.819 -8.667 1.00 89.12 245 LEU A C 1
ATOM 1842 O O . LEU A 1 245 ? 13.978 8.902 -8.426 1.00 89.12 245 LEU A O 1
ATOM 1846 N N . LEU A 1 246 ? 15.959 7.918 -8.076 1.00 87.44 246 LEU A N 1
ATOM 1847 C CA . LEU A 1 246 ? 15.424 6.904 -7.168 1.00 87.44 246 LEU A CA 1
ATOM 1848 C C . LEU A 1 246 ? 14.872 7.524 -5.882 1.00 87.44 246 LEU A C 1
ATOM 1850 O O . LEU A 1 246 ? 13.859 7.058 -5.372 1.00 87.44 246 LEU A O 1
ATOM 1854 N N . GLU A 1 247 ? 15.489 8.593 -5.376 1.00 85.56 247 GLU A N 1
ATOM 1855 C CA . GLU A 1 247 ? 14.954 9.333 -4.231 1.00 85.56 247 GLU A CA 1
ATOM 1856 C C . GLU A 1 247 ? 13.646 10.058 -4.572 1.00 85.56 247 GLU A C 1
ATOM 1858 O O . GLU A 1 247 ? 12.705 10.041 -3.778 1.00 85.56 247 GLU A O 1
ATOM 1863 N N . LEU A 1 248 ? 13.545 10.636 -5.774 1.00 89.12 248 LEU A N 1
ATOM 1864 C CA . LEU A 1 248 ? 12.303 11.235 -6.263 1.00 89.12 248 LEU A CA 1
ATOM 1865 C C . LEU A 1 248 ? 11.177 10.197 -6.379 1.00 89.12 248 LEU A C 1
ATOM 1867 O O . LEU A 1 248 ? 10.040 10.497 -6.019 1.00 89.12 248 LEU A O 1
ATOM 1871 N N . MET A 1 249 ? 11.487 8.992 -6.864 1.00 91.69 249 MET A N 1
ATOM 1872 C CA . MET A 1 249 ? 10.522 7.893 -6.972 1.00 91.69 249 MET A CA 1
ATOM 1873 C C . MET A 1 249 ? 10.021 7.449 -5.595 1.00 91.69 249 MET A C 1
ATOM 1875 O O . MET A 1 249 ? 8.815 7.395 -5.386 1.00 91.69 249 MET A O 1
ATOM 1879 N N . LYS A 1 250 ? 10.930 7.232 -4.634 1.00 86.00 250 LYS A N 1
ATOM 1880 C CA . LYS A 1 250 ? 10.588 6.820 -3.258 1.00 86.00 250 LYS A CA 1
ATOM 1881 C C . LYS A 1 250 ? 9.700 7.819 -2.514 1.00 86.00 250 LYS A C 1
ATOM 1883 O O . LYS A 1 250 ? 8.999 7.431 -1.588 1.00 86.00 250 LYS A O 1
ATOM 1888 N N . ARG A 1 251 ? 9.781 9.107 -2.862 1.00 88.12 251 ARG A N 1
ATOM 1889 C CA . ARG A 1 251 ? 8.978 10.186 -2.260 1.00 88.12 251 ARG A CA 1
ATOM 1890 C C . ARG A 1 251 ? 7.794 10.604 -3.129 1.00 88.12 251 ARG A C 1
ATOM 1892 O O . ARG A 1 251 ? 7.185 11.638 -2.858 1.00 88.12 251 ARG A O 1
ATOM 1899 N N . SER A 1 252 ? 7.504 9.871 -4.203 1.00 92.06 252 SER A N 1
ATOM 1900 C CA . SER A 1 252 ? 6.370 10.198 -5.057 1.00 92.06 252 SER A CA 1
ATOM 1901 C C . SER A 1 252 ? 5.073 10.120 -4.239 1.00 92.06 252 SER A C 1
ATOM 1903 O O . SER A 1 252 ? 4.862 9.138 -3.534 1.00 92.06 252 SER A O 1
ATOM 1905 N N . PRO A 1 253 ? 4.177 11.121 -4.328 1.00 93.94 253 PRO A N 1
ATOM 1906 C CA . PRO A 1 253 ? 2.843 11.041 -3.735 1.00 93.94 253 PRO A CA 1
ATOM 1907 C C . PRO A 1 253 ? 1.894 10.150 -4.558 1.00 93.94 253 PRO A C 1
ATOM 1909 O O . PRO A 1 253 ? 0.704 10.086 -4.264 1.00 93.94 253 PRO A O 1
ATOM 1912 N N . LYS A 1 254 ? 2.386 9.539 -5.645 1.00 94.31 254 LYS A N 1
ATOM 1913 C CA . LYS A 1 254 ? 1.639 8.660 -6.548 1.00 94.31 254 LYS A CA 1
ATOM 1914 C C . LYS A 1 254 ? 2.064 7.221 -6.293 1.00 94.31 254 LYS A C 1
ATOM 1916 O O . LYS A 1 254 ? 3.233 6.982 -6.007 1.00 94.31 254 LYS A O 1
ATOM 1921 N N . THR A 1 255 ? 1.164 6.260 -6.478 1.00 95.56 255 THR A N 1
ATOM 1922 C CA . THR A 1 255 ? 1.542 4.845 -6.402 1.00 95.56 255 THR A CA 1
ATOM 1923 C C . THR A 1 255 ? 2.396 4.480 -7.610 1.00 95.56 255 THR A C 1
ATOM 1925 O O . THR A 1 255 ? 1.977 4.615 -8.763 1.00 95.56 255 THR A O 1
ATOM 1928 N N . THR A 1 256 ? 3.612 4.015 -7.358 1.00 97.06 256 THR A N 1
ATOM 1929 C CA . THR A 1 256 ? 4.569 3.653 -8.401 1.00 97.06 256 THR A CA 1
ATOM 1930 C C . THR A 1 256 ? 4.609 2.140 -8.611 1.00 97.06 256 THR A C 1
ATOM 1932 O O . THR A 1 256 ? 4.713 1.358 -7.664 1.00 97.06 256 THR A O 1
ATOM 1935 N N . VAL A 1 257 ? 4.535 1.706 -9.870 1.00 97.56 257 VAL A N 1
ATOM 1936 C CA . VAL A 1 257 ? 4.464 0.288 -10.244 1.00 97.56 257 VAL A CA 1
ATOM 1937 C C . VAL A 1 257 ? 5.542 -0.035 -11.271 1.00 97.56 257 VAL A C 1
ATOM 1939 O O . VAL A 1 257 ? 5.556 0.538 -12.358 1.00 97.56 257 VAL A O 1
ATOM 1942 N N . ALA A 1 258 ? 6.420 -0.985 -10.961 1.00 97.50 258 ALA A N 1
ATOM 1943 C CA . ALA A 1 258 ? 7.349 -1.557 -11.928 1.00 97.50 258 ALA A CA 1
ATOM 1944 C C . ALA A 1 258 ? 6.751 -2.827 -12.544 1.00 97.50 258 ALA A C 1
ATOM 1946 O O . ALA A 1 258 ? 6.592 -3.834 -11.857 1.00 97.50 258 ALA A O 1
ATOM 1947 N N . CYS A 1 259 ? 6.451 -2.789 -13.841 1.00 97.50 259 CYS A N 1
ATOM 1948 C CA . CYS A 1 259 ? 6.092 -3.961 -14.636 1.00 97.50 259 CYS A CA 1
ATOM 1949 C C . CYS A 1 259 ? 7.363 -4.504 -15.307 1.00 97.50 259 CYS A C 1
ATOM 1951 O O . CYS A 1 259 ? 7.763 -4.045 -16.384 1.00 97.50 259 CYS A O 1
ATOM 1953 N N . VAL A 1 260 ? 8.016 -5.449 -14.630 1.00 97.12 260 VAL A N 1
ATOM 1954 C CA . VAL A 1 260 ? 9.287 -6.067 -15.018 1.00 97.12 260 VAL A CA 1
ATOM 1955 C C . VAL A 1 260 ? 9.029 -7.110 -16.106 1.00 97.12 260 VAL A C 1
ATOM 1957 O O . VAL A 1 260 ? 8.811 -8.288 -15.842 1.00 97.12 260 VAL A O 1
ATOM 1960 N N . ASN A 1 261 ? 9.042 -6.649 -17.355 1.00 96.25 261 ASN A N 1
ATOM 1961 C CA . ASN A 1 261 ? 8.746 -7.447 -18.548 1.00 96.25 261 ASN A CA 1
ATOM 1962 C C . ASN A 1 261 ? 9.954 -8.239 -19.094 1.00 96.25 261 ASN A C 1
ATOM 1964 O O . ASN A 1 261 ? 9.912 -8.731 -20.217 1.00 96.25 261 ASN A O 1
ATOM 1968 N N . GLY A 1 262 ? 11.071 -8.280 -18.370 1.00 94.88 262 GLY A N 1
ATOM 1969 C CA . GLY A 1 262 ? 12.304 -8.912 -18.830 1.00 94.88 262 GLY A CA 1
ATOM 1970 C C . GLY A 1 262 ? 13.446 -8.723 -17.840 1.00 94.88 262 GLY A C 1
ATOM 1971 O O . GLY A 1 262 ? 13.275 -8.100 -16.792 1.00 94.88 262 GLY A O 1
ATOM 1972 N N . HIS A 1 263 ? 14.632 -9.227 -18.172 1.00 95.31 263 HIS A N 1
ATOM 1973 C CA . HIS A 1 263 ? 15.756 -9.247 -17.231 1.00 95.31 263 HIS A CA 1
ATOM 1974 C C . HIS A 1 263 ? 16.208 -7.840 -16.808 1.00 95.31 263 HIS A C 1
ATOM 1976 O O . HIS A 1 263 ? 16.271 -6.910 -17.624 1.00 95.31 263 HIS A O 1
ATOM 1982 N N . ALA A 1 264 ? 16.562 -7.693 -15.532 1.00 93.19 264 ALA A N 1
ATOM 1983 C CA . ALA A 1 264 ? 17.054 -6.456 -14.940 1.00 93.19 264 ALA A CA 1
ATOM 1984 C C . ALA A 1 264 ? 18.416 -6.662 -14.262 1.00 93.19 264 ALA A C 1
ATOM 1986 O O . ALA A 1 264 ? 18.646 -7.671 -13.595 1.00 93.19 264 ALA A O 1
ATOM 1987 N N . PHE A 1 265 ? 19.313 -5.685 -14.405 1.00 90.12 265 PHE A N 1
ATOM 1988 C CA . PHE A 1 265 ? 20.671 -5.733 -13.855 1.00 90.12 265 PHE A CA 1
ATOM 1989 C C . PHE A 1 265 ? 21.028 -4.416 -13.172 1.00 90.12 265 PHE A C 1
ATOM 1991 O O . PHE A 1 265 ? 20.741 -3.343 -13.709 1.00 90.12 265 PHE A O 1
ATOM 1998 N N . GLY A 1 266 ? 21.697 -4.480 -12.019 1.00 83.75 266 GLY A N 1
ATOM 1999 C CA . GLY A 1 266 ? 22.302 -3.309 -11.378 1.00 83.75 266 GLY A CA 1
ATOM 2000 C C . GLY A 1 266 ? 21.311 -2.155 -11.180 1.00 83.75 266 GLY A C 1
ATOM 2001 O O . GLY A 1 266 ? 20.275 -2.320 -10.545 1.00 83.75 266 GLY A O 1
ATOM 2002 N N . GLY A 1 267 ? 21.577 -1.005 -11.810 1.00 80.81 267 GLY A N 1
ATOM 2003 C CA . GLY A 1 267 ? 20.687 0.167 -11.767 1.00 80.81 267 GLY A CA 1
ATOM 2004 C C . GLY A 1 267 ? 19.259 -0.070 -12.289 1.00 80.81 267 GLY A C 1
ATOM 2005 O O . GLY A 1 267 ? 18.352 0.685 -11.953 1.00 80.81 267 GLY A O 1
ATOM 2006 N N . GLY A 1 268 ? 19.028 -1.117 -13.087 1.00 87.25 268 GLY A N 1
ATOM 2007 C CA . GLY A 1 268 ? 17.683 -1.540 -13.482 1.00 87.25 268 GLY A CA 1
ATOM 2008 C C . GLY A 1 268 ? 16.926 -2.252 -12.362 1.00 87.25 268 GLY A C 1
ATOM 2009 O O . GLY A 1 268 ? 15.714 -2.087 -12.241 1.00 87.25 268 GLY A O 1
ATOM 2010 N N . VAL A 1 269 ? 17.644 -2.988 -11.510 1.00 88.62 269 VAL A N 1
ATOM 2011 C CA . VAL A 1 269 ? 17.097 -3.571 -10.277 1.00 88.62 269 VAL A CA 1
ATOM 2012 C C . VAL A 1 269 ? 16.753 -2.462 -9.285 1.00 88.62 269 VAL A C 1
ATOM 2014 O O . VAL A 1 269 ? 15.659 -2.472 -8.727 1.00 88.62 269 VAL A O 1
ATOM 2017 N N . ASP A 1 270 ? 17.626 -1.460 -9.139 1.00 85.44 270 ASP A N 1
ATOM 2018 C CA . ASP A 1 270 ? 17.353 -0.284 -8.301 1.00 85.44 270 ASP A CA 1
ATOM 2019 C C . ASP A 1 270 ? 16.085 0.452 -8.751 1.00 85.44 270 ASP A C 1
ATOM 2021 O O . ASP A 1 270 ? 15.241 0.801 -7.928 1.00 85.44 270 ASP A O 1
ATOM 2025 N N . LEU A 1 271 ? 15.922 0.635 -10.065 1.00 89.50 271 LEU A N 1
ATOM 2026 C CA . LEU A 1 271 ? 14.747 1.274 -10.654 1.00 89.50 271 LEU A CA 1
ATOM 2027 C C . LEU A 1 271 ? 13.450 0.526 -10.321 1.00 89.50 271 LEU A C 1
ATOM 2029 O O . LEU A 1 271 ? 12.466 1.156 -9.944 1.00 89.50 271 LEU A O 1
ATOM 2033 N N . ALA A 1 272 ? 13.449 -0.806 -10.418 1.00 91.94 272 ALA A N 1
ATOM 2034 C CA . ALA A 1 272 ? 12.287 -1.617 -10.060 1.00 91.94 272 ALA A CA 1
ATOM 2035 C C . ALA A 1 272 ? 11.997 -1.583 -8.547 1.00 91.94 272 ALA A C 1
ATOM 2037 O O . ALA A 1 272 ? 10.842 -1.519 -8.126 1.00 91.94 272 ALA A O 1
ATOM 2038 N N . LEU A 1 273 ? 13.042 -1.617 -7.715 1.00 87.62 273 LEU A N 1
ATOM 2039 C CA . LEU A 1 273 ? 12.916 -1.640 -6.255 1.00 87.62 273 LEU A CA 1
ATOM 2040 C C . LEU A 1 273 ? 12.603 -0.273 -5.639 1.00 87.62 273 LEU A C 1
ATOM 2042 O O . LEU A 1 273 ? 12.139 -0.226 -4.502 1.00 87.62 273 LEU A O 1
ATOM 2046 N N . ALA A 1 274 ? 12.817 0.822 -6.369 1.00 88.06 274 ALA A N 1
ATOM 2047 C CA . ALA A 1 274 ? 12.364 2.149 -5.967 1.00 88.06 274 ALA A CA 1
ATOM 2048 C C . ALA A 1 274 ? 10.852 2.354 -6.142 1.00 88.06 274 ALA A C 1
ATOM 2050 O O . ALA A 1 274 ? 10.322 3.299 -5.565 1.00 88.06 274 ALA A O 1
ATOM 2051 N N . CYS A 1 275 ? 10.167 1.497 -6.909 1.00 92.75 275 CYS A N 1
ATOM 2052 C CA . CYS A 1 275 ? 8.709 1.521 -6.997 1.00 92.75 275 CYS A CA 1
ATOM 2053 C C . CYS A 1 275 ? 8.043 0.946 -5.733 1.00 92.75 275 CYS A C 1
ATOM 2055 O O . CYS A 1 275 ? 8.657 0.186 -4.986 1.00 92.75 275 CYS A O 1
ATOM 2057 N N . ASP A 1 276 ? 6.764 1.233 -5.509 1.00 89.62 276 ASP A N 1
ATOM 2058 C CA . ASP A 1 276 ? 5.989 0.663 -4.400 1.00 89.62 276 ASP A CA 1
ATOM 2059 C C . ASP A 1 276 ? 5.665 -0.811 -4.672 1.00 89.62 276 ASP A C 1
ATOM 2061 O O . ASP A 1 276 ? 5.951 -1.700 -3.856 1.00 89.62 276 ASP A O 1
ATOM 2065 N N . VAL A 1 277 ? 5.149 -1.069 -5.876 1.00 92.06 277 VAL A N 1
ATOM 2066 C CA . VAL A 1 277 ? 4.668 -2.372 -6.346 1.00 92.06 277 VAL A CA 1
ATOM 2067 C C . VAL A 1 277 ? 5.545 -2.873 -7.490 1.00 92.06 277 VAL A C 1
ATOM 2069 O O . VAL A 1 277 ? 5.978 -2.102 -8.348 1.00 92.06 277 VAL A O 1
ATOM 2072 N N . ARG A 1 278 ? 5.801 -4.184 -7.523 1.00 94.50 278 ARG A N 1
ATOM 2073 C CA . ARG A 1 278 ? 6.527 -4.852 -8.613 1.00 94.50 278 ARG A CA 1
ATOM 2074 C C . ARG A 1 278 ? 5.709 -6.021 -9.129 1.00 94.50 278 ARG A C 1
ATOM 2076 O O . ARG A 1 278 ? 5.416 -6.936 -8.367 1.00 94.50 278 ARG A O 1
ATOM 2083 N N . ILE A 1 279 ? 5.387 -5.988 -10.411 1.00 95.50 279 ILE A N 1
ATOM 2084 C CA . ILE A 1 279 ? 4.734 -7.074 -11.140 1.00 95.50 279 ILE A CA 1
ATOM 2085 C C . ILE A 1 279 ? 5.765 -7.592 -12.134 1.00 95.50 279 ILE A C 1
ATOM 2087 O O . ILE A 1 279 ? 6.328 -6.799 -12.888 1.00 95.50 279 ILE A O 1
ATOM 2091 N N . SER A 1 280 ? 6.064 -8.885 -12.110 1.00 95.62 280 SER A N 1
ATOM 2092 C CA . SER A 1 280 ? 7.129 -9.466 -12.931 1.00 95.62 280 SER A CA 1
ATOM 2093 C C . SER A 1 280 ? 6.581 -10.533 -13.859 1.00 95.62 280 SER A C 1
ATOM 2095 O O . SER A 1 280 ? 5.758 -11.338 -13.436 1.00 95.62 280 SER A O 1
ATOM 2097 N N . LEU A 1 281 ? 7.092 -10.592 -15.090 1.00 95.81 281 LEU A N 1
ATOM 2098 C CA . LEU A 1 281 ? 6.958 -11.812 -15.883 1.00 95.81 281 LEU A CA 1
ATOM 2099 C C . LEU A 1 281 ? 7.716 -12.950 -15.205 1.00 95.81 281 LEU A C 1
ATOM 2101 O O . LEU A 1 281 ? 8.759 -12.714 -14.576 1.00 95.81 281 LEU A O 1
ATOM 2105 N N . ARG A 1 282 ? 7.202 -14.171 -15.352 1.00 92.69 282 ARG A N 1
ATOM 2106 C CA . ARG A 1 282 ? 7.824 -15.382 -14.813 1.00 92.69 282 ARG A CA 1
ATOM 2107 C C . ARG A 1 282 ? 9.252 -15.565 -15.328 1.00 92.69 282 ARG A C 1
ATOM 2109 O O . ARG A 1 282 ? 10.157 -15.828 -14.539 1.00 92.69 282 ARG A O 1
ATOM 2116 N N . ALA A 1 283 ? 9.474 -15.344 -16.624 1.00 93.62 283 ALA A N 1
ATOM 2117 C CA . ALA A 1 283 ? 10.791 -15.488 -17.241 1.00 93.62 283 ALA A CA 1
ATOM 2118 C C . ALA A 1 283 ? 11.808 -14.403 -16.827 1.00 93.62 283 ALA A C 1
ATOM 2120 O O . ALA A 1 283 ? 13.009 -14.541 -17.085 1.00 93.62 283 ALA A O 1
ATOM 2121 N N . ALA A 1 284 ? 11.371 -13.308 -16.194 1.00 94.94 284 ALA A N 1
ATOM 2122 C CA . ALA A 1 284 ? 12.264 -12.222 -15.819 1.00 94.94 284 ALA A CA 1
ATOM 2123 C C . ALA A 1 284 ? 13.145 -12.588 -14.611 1.00 94.94 284 ALA A C 1
ATOM 2125 O O . ALA A 1 284 ? 12.730 -13.239 -13.651 1.00 94.94 284 ALA A O 1
ATOM 2126 N N . THR A 1 285 ? 14.386 -12.099 -14.636 1.00 93.69 285 THR A N 1
ATOM 2127 C CA . THR A 1 285 ? 15.340 -12.250 -13.530 1.00 93.69 285 THR A CA 1
ATOM 2128 C C . THR A 1 285 ? 15.887 -10.896 -13.101 1.00 93.69 285 THR A C 1
ATOM 2130 O O . THR A 1 285 ? 16.067 -9.997 -13.928 1.00 93.69 285 THR A O 1
ATOM 2133 N N . LEU A 1 286 ? 16.163 -10.739 -11.805 1.00 91.56 286 LEU A N 1
ATOM 2134 C CA . LEU A 1 286 ? 16.837 -9.561 -11.257 1.00 91.56 286 LEU A CA 1
ATOM 2135 C C . LEU A 1 286 ? 18.233 -9.965 -10.787 1.00 91.56 286 LEU A C 1
ATOM 2137 O O . LEU A 1 286 ? 18.389 -10.841 -9.935 1.00 91.56 286 LEU A O 1
ATOM 2141 N N . THR A 1 287 ? 19.246 -9.308 -11.341 1.00 87.81 287 THR A N 1
ATOM 2142 C CA . THR A 1 287 ? 20.656 -9.545 -11.019 1.00 87.81 287 THR A CA 1
ATOM 2143 C C . THR A 1 287 ? 21.213 -8.350 -10.261 1.00 87.81 287 THR A C 1
ATOM 2145 O O . THR A 1 287 ? 21.381 -7.256 -10.812 1.00 87.81 287 THR A O 1
ATOM 2148 N N . PHE A 1 288 ? 21.485 -8.564 -8.979 1.00 81.81 288 PHE A N 1
ATOM 2149 C CA . PHE A 1 288 ? 22.039 -7.560 -8.078 1.00 81.81 288 PHE A CA 1
ATOM 2150 C C . PHE A 1 288 ? 23.546 -7.428 -8.330 1.00 81.81 288 PHE A C 1
ATOM 2152 O O . PHE A 1 288 ? 24.233 -8.433 -8.481 1.00 81.81 288 PHE A O 1
ATOM 2159 N N . THR A 1 289 ? 24.072 -6.204 -8.387 1.00 71.50 289 THR A N 1
ATOM 2160 C CA . THR A 1 289 ? 25.515 -5.955 -8.570 1.00 71.50 289 THR A CA 1
ATOM 2161 C C . THR A 1 289 ? 26.052 -5.055 -7.457 1.00 71.50 289 THR A C 1
ATOM 2163 O O . THR A 1 289 ? 25.273 -4.439 -6.733 1.00 71.50 289 THR A O 1
ATOM 2166 N N . GLU A 1 290 ? 27.375 -4.933 -7.290 1.00 56.69 290 GLU A N 1
ATOM 2167 C CA . GLU A 1 290 ? 27.960 -4.027 -6.276 1.00 56.69 290 GLU A CA 1
ATOM 2168 C C . GLU A 1 290 ? 27.464 -2.575 -6.405 1.00 56.69 290 GLU A C 1
ATOM 2170 O O . GLU A 1 290 ? 27.256 -1.899 -5.398 1.00 56.69 290 GLU A O 1
ATOM 2175 N N . ALA A 1 291 ? 27.179 -2.110 -7.626 1.00 56.38 291 ALA A N 1
ATOM 2176 C CA . ALA A 1 291 ? 26.596 -0.788 -7.864 1.00 56.38 291 ALA A CA 1
ATOM 2177 C C . ALA A 1 291 ? 25.182 -0.628 -7.260 1.00 56.38 291 ALA A C 1
ATOM 2179 O O . ALA A 1 291 ? 24.793 0.480 -6.894 1.00 56.38 291 ALA A O 1
ATOM 2180 N N . THR A 1 292 ? 24.435 -1.727 -7.103 1.00 53.00 292 THR A N 1
ATOM 2181 C CA . THR A 1 292 ? 23.142 -1.783 -6.394 1.00 53.00 292 THR A CA 1
ATOM 2182 C C . THR A 1 292 ? 23.330 -1.558 -4.882 1.00 53.00 292 THR A C 1
ATOM 2184 O O . THR A 1 292 ? 22.462 -1.016 -4.201 1.00 53.00 292 THR A O 1
ATOM 2187 N N . PHE A 1 293 ? 24.491 -1.924 -4.323 1.00 48.38 293 PHE A N 1
ATOM 2188 C CA . PHE A 1 293 ? 24.747 -1.895 -2.878 1.00 48.38 293 PHE A CA 1
ATOM 2189 C C . PHE A 1 293 ? 25.039 -0.497 -2.316 1.00 48.38 293 PHE A C 1
ATOM 2191 O O . PHE A 1 293 ? 24.593 -0.173 -1.212 1.00 48.38 293 PHE A O 1
ATOM 2198 N N . GLU A 1 294 ? 25.744 0.363 -3.061 1.00 49.16 294 GLU A N 1
ATOM 2199 C CA . GLU A 1 294 ? 25.991 1.753 -2.631 1.00 49.16 294 GLU A CA 1
ATOM 2200 C C . GLU A 1 294 ? 24.686 2.557 -2.503 1.00 49.16 294 GLU A C 1
ATOM 2202 O O . GLU A 1 294 ? 24.573 3.414 -1.627 1.00 49.16 294 GLU A O 1
ATOM 2207 N N . GLN A 1 295 ? 23.667 2.237 -3.305 1.00 49.03 295 GLN A N 1
ATOM 2208 C CA . GLN A 1 295 ? 22.350 2.878 -3.232 1.00 49.03 295 GLN A CA 1
ATOM 2209 C C . GLN A 1 295 ? 21.446 2.240 -2.167 1.00 49.03 295 GLN A C 1
ATOM 2211 O O . GLN A 1 295 ? 20.669 2.938 -1.508 1.00 49.03 295 GLN A O 1
ATOM 2216 N N . ALA A 1 296 ? 21.608 0.934 -1.931 1.00 44.59 296 ALA A N 1
ATOM 2217 C CA . ALA A 1 296 ? 20.951 0.195 -0.858 1.00 44.59 296 ALA A CA 1
ATOM 2218 C C . ALA A 1 296 ? 21.385 0.644 0.550 1.00 44.59 296 ALA A C 1
ATOM 2220 O O . ALA A 1 296 ? 20.571 0.604 1.470 1.00 44.59 296 ALA A O 1
ATOM 2221 N N . LYS A 1 297 ? 22.626 1.131 0.732 1.00 43.53 297 LYS A N 1
ATOM 2222 C CA . LYS A 1 297 ? 23.100 1.706 2.012 1.00 43.53 297 LYS A CA 1
ATOM 2223 C C . LYS A 1 297 ? 22.256 2.891 2.498 1.00 43.53 297 LYS A C 1
ATOM 2225 O O . LYS A 1 297 ? 22.133 3.078 3.705 1.00 43.53 297 LYS A O 1
ATOM 2230 N N . ASN A 1 298 ? 21.664 3.648 1.573 1.00 43.91 298 ASN A N 1
ATOM 2231 C CA . ASN A 1 298 ? 20.845 4.829 1.867 1.00 43.91 298 ASN A CA 1
ATOM 2232 C C . ASN A 1 298 ? 19.332 4.543 1.816 1.00 43.91 298 ASN A C 1
ATOM 2234 O O . ASN A 1 298 ? 18.527 5.435 2.071 1.00 43.91 298 ASN A O 1
ATOM 2238 N N . ALA A 1 299 ? 18.921 3.323 1.460 1.00 41.62 299 ALA A N 1
ATOM 2239 C CA . ALA A 1 299 ? 17.522 2.918 1.412 1.00 41.62 299 ALA A CA 1
ATOM 2240 C C . ALA A 1 299 ? 17.122 2.202 2.715 1.00 41.62 299 ALA A C 1
ATOM 2242 O O . ALA A 1 299 ? 17.888 1.416 3.267 1.00 41.62 299 ALA A O 1
ATOM 2243 N N . ASN A 1 300 ? 15.911 2.479 3.207 1.00 39.12 300 ASN A N 1
ATOM 2244 C CA . ASN A 1 300 ? 15.345 1.934 4.448 1.00 39.12 300 ASN A CA 1
ATOM 2245 C C . ASN A 1 300 ? 15.479 0.399 4.613 1.00 39.12 300 ASN A C 1
ATOM 2247 O O . ASN A 1 300 ? 15.696 -0.342 3.655 1.00 39.12 300 ASN A O 1
ATOM 2251 N N . SER A 1 301 ? 15.276 -0.060 5.858 1.00 46.78 301 SER A N 1
ATOM 2252 C CA . SER A 1 301 ? 15.438 -1.413 6.446 1.00 46.78 301 SER A CA 1
ATOM 2253 C C . SER A 1 301 ? 15.205 -2.668 5.577 1.00 46.78 301 SER A C 1
ATOM 2255 O O . SER A 1 301 ? 15.761 -3.717 5.903 1.00 46.78 301 SER A O 1
ATOM 2257 N N . ARG A 1 302 ? 14.456 -2.593 4.470 1.00 47.03 302 ARG A N 1
ATOM 2258 C CA . ARG A 1 302 ? 14.159 -3.701 3.539 1.00 47.03 302 ARG A CA 1
ATOM 2259 C C . ARG A 1 302 ? 15.402 -4.301 2.862 1.00 47.03 302 ARG A C 1
ATOM 2261 O O . ARG A 1 302 ? 15.420 -5.491 2.565 1.00 47.03 302 ARG A O 1
ATOM 2268 N N . TRP A 1 303 ? 16.472 -3.522 2.697 1.00 53.41 303 TRP A N 1
ATOM 2269 C CA . TRP A 1 303 ? 17.740 -3.959 2.086 1.00 53.41 303 TRP A CA 1
ATOM 2270 C C . TRP A 1 303 ? 18.692 -4.684 3.049 1.00 53.41 303 TRP A C 1
ATOM 2272 O O . TRP A 1 303 ? 19.779 -5.116 2.667 1.00 53.41 303 TRP A O 1
ATOM 2282 N N . LYS A 1 304 ? 18.291 -4.843 4.317 1.00 51.69 304 LYS A N 1
ATOM 2283 C CA . LYS A 1 304 ? 19.106 -5.495 5.351 1.00 51.69 304 LYS A CA 1
ATOM 2284 C C . LYS A 1 304 ? 18.972 -7.022 5.371 1.00 51.69 304 LYS A C 1
ATOM 2286 O O . LYS A 1 304 ? 19.579 -7.645 6.248 1.00 51.69 304 LYS A O 1
ATOM 2291 N N . SER A 1 305 ? 18.229 -7.638 4.448 1.00 62.28 305 SER A N 1
ATOM 2292 C CA . SER A 1 305 ? 18.118 -9.099 4.403 1.00 62.28 305 SER A CA 1
ATOM 2293 C C . SER A 1 305 ? 19.467 -9.730 4.033 1.00 62.28 305 SER A C 1
ATOM 2295 O O . SER A 1 305 ? 20.193 -9.245 3.161 1.00 62.28 305 SER A O 1
ATOM 2297 N N . ALA A 1 306 ? 19.829 -10.822 4.713 1.00 68.69 306 ALA A N 1
ATOM 2298 C CA . ALA A 1 306 ? 21.045 -11.575 4.395 1.00 68.69 306 ALA A CA 1
ATOM 2299 C C . ALA A 1 306 ? 21.042 -12.064 2.934 1.00 68.69 306 ALA A C 1
ATOM 2301 O O . ALA A 1 306 ? 22.096 -12.137 2.308 1.00 68.69 306 ALA A O 1
ATOM 2302 N N . PHE A 1 307 ? 19.848 -12.309 2.383 1.00 72.00 307 PHE A N 1
ATOM 2303 C CA . PHE A 1 307 ? 19.648 -12.683 0.991 1.00 72.00 307 PHE A CA 1
ATOM 2304 C C . PHE A 1 307 ? 20.167 -11.624 0.017 1.00 72.00 307 PHE A C 1
ATOM 2306 O O . PHE A 1 307 ? 20.982 -11.956 -0.832 1.00 72.00 307 PHE A O 1
ATOM 2313 N N . ILE A 1 308 ? 19.749 -10.357 0.147 1.00 68.94 308 ILE A N 1
ATOM 2314 C CA . ILE A 1 308 ? 20.161 -9.318 -0.810 1.00 68.94 308 ILE A CA 1
ATOM 2315 C C . ILE A 1 308 ? 21.670 -9.069 -0.715 1.00 68.94 308 ILE A C 1
ATOM 2317 O O . ILE A 1 308 ? 22.325 -8.923 -1.741 1.00 68.94 308 ILE A O 1
ATOM 2321 N N . ARG A 1 309 ? 22.248 -9.101 0.496 1.00 69.25 309 ARG A N 1
ATOM 2322 C CA . ARG A 1 309 ? 23.710 -9.029 0.665 1.00 69.25 309 ARG A CA 1
ATOM 2323 C C . ARG A 1 309 ? 24.417 -10.153 -0.089 1.00 69.25 309 ARG A C 1
ATOM 2325 O O . ARG A 1 309 ? 25.342 -9.882 -0.843 1.00 69.25 309 ARG A O 1
ATOM 2332 N N . ASN A 1 310 ? 23.957 -11.394 0.068 1.00 71.06 310 ASN A N 1
ATOM 2333 C CA . ASN A 1 310 ? 24.526 -12.529 -0.655 1.00 71.06 310 ASN A CA 1
ATOM 2334 C C . ASN A 1 310 ? 24.326 -12.396 -2.174 1.00 71.06 310 ASN A C 1
ATOM 2336 O O . ASN A 1 310 ? 25.271 -12.577 -2.931 1.00 71.06 310 ASN A O 1
ATOM 2340 N N . ALA A 1 311 ? 23.133 -12.013 -2.634 1.00 71.25 311 ALA A N 1
ATOM 2341 C CA . ALA A 1 311 ? 22.839 -11.829 -4.056 1.00 71.25 311 ALA A CA 1
ATOM 2342 C C . ALA A 1 311 ? 23.735 -10.758 -4.702 1.00 71.25 311 ALA A C 1
ATOM 2344 O O . ALA A 1 311 ? 24.195 -10.944 -5.824 1.00 71.25 311 ALA A O 1
ATOM 2345 N N . VAL A 1 312 ? 24.038 -9.675 -3.977 1.00 70.00 312 VAL A N 1
ATOM 2346 C CA . VAL A 1 312 ? 25.000 -8.648 -4.401 1.00 70.00 312 VAL A CA 1
ATOM 2347 C C . VAL A 1 312 ? 26.415 -9.224 -4.506 1.00 70.00 312 VAL A C 1
ATOM 2349 O O . VAL A 1 312 ? 27.054 -9.045 -5.537 1.00 70.00 312 VAL A O 1
ATOM 2352 N N . PHE A 1 313 ? 26.908 -9.915 -3.470 1.00 70.00 313 PHE A N 1
ATOM 2353 C CA . PHE A 1 313 ? 28.283 -10.439 -3.456 1.00 70.00 313 PHE A CA 1
ATOM 2354 C C . PHE A 1 313 ? 28.503 -11.597 -4.436 1.00 70.00 313 PHE A C 1
ATOM 2356 O O . PHE A 1 313 ? 29.587 -11.739 -4.989 1.00 70.00 313 PHE A O 1
ATOM 2363 N N . SER A 1 314 ? 27.478 -12.417 -4.662 1.00 71.50 314 SER A N 1
ATOM 2364 C CA . SER A 1 314 ? 27.516 -13.535 -5.611 1.00 71.50 314 SER A CA 1
ATOM 2365 C C . SER A 1 314 ? 27.180 -13.117 -7.044 1.00 71.50 314 SER A C 1
ATOM 2367 O O . SER A 1 314 ? 27.374 -13.905 -7.969 1.00 71.50 314 SER A O 1
ATOM 2369 N N . THR A 1 315 ? 26.661 -11.899 -7.250 1.00 71.38 315 THR A N 1
ATOM 2370 C CA . THR A 1 315 ? 26.132 -11.403 -8.534 1.00 71.38 315 THR A CA 1
ATOM 2371 C C . THR A 1 315 ? 25.154 -12.370 -9.210 1.00 71.38 315 THR A C 1
ATOM 2373 O O . THR A 1 315 ? 25.057 -12.437 -10.434 1.00 71.38 315 THR A O 1
ATOM 2376 N N . HIS A 1 316 ? 24.432 -13.157 -8.411 1.00 74.88 316 HIS A N 1
ATOM 2377 C CA . HIS A 1 316 ? 23.578 -14.217 -8.923 1.00 74.88 316 HIS A CA 1
ATOM 2378 C C . HIS A 1 316 ? 22.233 -13.656 -9.398 1.00 74.88 316 HIS A C 1
ATOM 2380 O O . HIS A 1 316 ? 21.567 -12.888 -8.694 1.00 74.88 316 HIS A O 1
ATOM 2386 N N . SER A 1 317 ? 21.810 -14.062 -10.595 1.00 84.56 317 SER A N 1
ATOM 2387 C CA . SER A 1 317 ? 20.478 -13.747 -11.107 1.00 84.56 317 SER A CA 1
ATOM 2388 C C . SER A 1 317 ? 19.417 -14.453 -10.268 1.00 84.56 317 SER A C 1
ATOM 2390 O O . SER A 1 317 ? 19.463 -15.663 -10.080 1.00 84.56 317 SER A O 1
ATOM 2392 N N . THR A 1 318 ? 18.441 -13.703 -9.767 1.00 88.25 318 THR A N 1
ATOM 2393 C CA . THR A 1 318 ? 17.341 -14.247 -8.962 1.00 88.25 318 THR A CA 1
ATOM 2394 C C . THR A 1 318 ? 16.051 -14.264 -9.779 1.00 88.25 318 THR A C 1
ATOM 2396 O O . THR A 1 318 ? 15.733 -13.271 -10.435 1.00 88.25 318 THR A O 1
A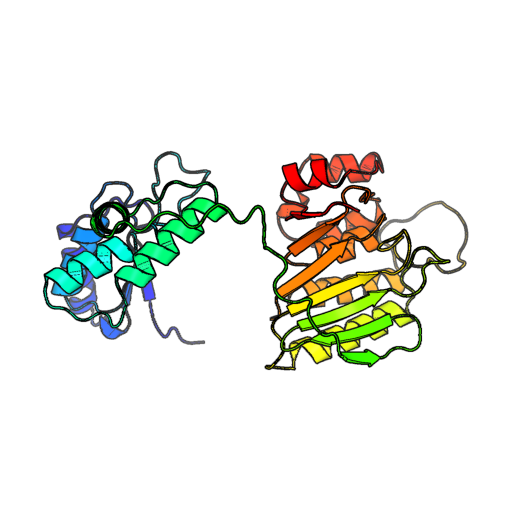TOM 2399 N N . THR A 1 319 ? 15.305 -15.371 -9.737 1.00 92.56 319 THR A N 1
ATOM 2400 C CA . THR A 1 319 ? 14.029 -15.520 -10.460 1.00 92.56 319 THR A CA 1
ATOM 2401 C C . THR A 1 319 ? 12.888 -14.740 -9.804 1.00 92.56 319 THR A C 1
ATOM 2403 O O . THR A 1 319 ? 12.938 -14.424 -8.607 1.00 92.56 319 THR A O 1
ATOM 2406 N N . ALA A 1 320 ? 11.837 -14.459 -10.577 1.00 90.38 320 ALA A N 1
ATOM 2407 C CA . ALA A 1 320 ? 10.626 -13.807 -10.089 1.00 90.38 320 ALA A CA 1
ATOM 2408 C C . ALA A 1 320 ? 9.968 -14.576 -8.926 1.00 90.38 320 ALA A C 1
ATOM 2410 O O . ALA A 1 320 ? 9.576 -13.953 -7.940 1.00 90.38 320 ALA A O 1
ATOM 2411 N N . GLU A 1 321 ? 9.926 -15.914 -8.970 1.00 88.75 321 GLU A N 1
ATOM 2412 C CA . GLU A 1 321 ? 9.367 -16.756 -7.899 1.00 88.75 321 GLU A CA 1
ATOM 2413 C C . GLU A 1 321 ? 10.124 -16.584 -6.593 1.00 88.75 321 GLU A C 1
ATOM 2415 O O . GLU A 1 321 ? 9.529 -16.401 -5.527 1.00 88.75 321 GLU A O 1
ATOM 2420 N N . LYS A 1 322 ? 11.459 -16.600 -6.667 1.00 85.19 322 LYS A N 1
ATOM 2421 C CA . LYS A 1 322 ? 12.273 -16.434 -5.470 1.00 85.19 322 LYS A CA 1
ATOM 2422 C C . LYS A 1 322 ? 12.065 -15.049 -4.867 1.00 85.19 322 LYS A C 1
ATOM 2424 O O . LYS A 1 322 ? 11.938 -14.932 -3.650 1.00 85.19 322 LYS A O 1
ATOM 2429 N N . LEU A 1 323 ? 11.981 -14.008 -5.690 1.00 85.31 323 LEU A N 1
ATOM 2430 C CA . LEU A 1 323 ? 11.747 -12.641 -5.221 1.00 85.31 323 LEU A CA 1
ATOM 2431 C C . LEU A 1 323 ? 10.335 -12.448 -4.666 1.00 85.31 323 LEU A C 1
ATOM 2433 O O . LEU A 1 323 ? 10.171 -11.736 -3.675 1.00 85.31 323 LEU A O 1
ATOM 2437 N N . ASN A 1 324 ? 9.333 -13.108 -5.246 1.00 86.44 324 ASN A N 1
ATOM 2438 C CA . ASN A 1 324 ? 7.968 -13.112 -4.733 1.00 86.44 324 ASN A CA 1
ATOM 2439 C C . ASN A 1 324 ? 7.891 -13.782 -3.356 1.00 86.44 324 ASN A C 1
ATOM 2441 O O . ASN A 1 324 ? 7.345 -13.186 -2.431 1.00 86.44 324 ASN A O 1
ATOM 2445 N N . SER A 1 325 ? 8.571 -14.920 -3.161 1.00 80.69 325 SER A N 1
ATOM 2446 C CA . SER A 1 325 ? 8.660 -15.579 -1.844 1.00 80.69 325 SER A CA 1
ATOM 2447 C C . SER A 1 325 ? 9.301 -14.710 -0.751 1.00 80.69 325 SER A C 1
ATOM 2449 O O . SER A 1 325 ? 9.089 -14.938 0.436 1.00 80.69 325 SER A O 1
ATOM 2451 N N . LEU A 1 326 ? 10.088 -13.703 -1.148 1.00 78.44 326 LEU A N 1
ATOM 2452 C CA . LEU A 1 326 ? 10.748 -12.744 -0.258 1.00 78.44 326 LEU A CA 1
ATOM 2453 C C . LEU A 1 326 ? 9.964 -11.427 -0.099 1.00 78.44 326 LEU A C 1
ATOM 2455 O O . LEU A 1 326 ? 10.453 -10.509 0.560 1.00 78.44 326 LEU A O 1
ATOM 2459 N N . GLY A 1 327 ? 8.793 -11.296 -0.732 1.00 77.31 327 GLY A N 1
ATOM 2460 C CA . GLY A 1 327 ? 7.998 -10.063 -0.756 1.00 77.31 327 GLY A CA 1
ATOM 2461 C C . GLY A 1 327 ? 8.604 -8.930 -1.597 1.00 77.31 327 GLY A C 1
ATOM 2462 O O . GLY A 1 327 ? 8.162 -7.784 -1.510 1.00 77.31 327 GLY A O 1
ATOM 2463 N N . LEU A 1 328 ? 9.625 -9.224 -2.411 1.00 81.69 328 LEU A N 1
ATOM 2464 C CA . LEU A 1 328 ? 10.259 -8.263 -3.317 1.00 81.69 328 LEU A CA 1
ATOM 2465 C C . LEU A 1 328 ? 9.552 -8.178 -4.670 1.00 81.69 328 LEU A C 1
ATOM 2467 O O . LEU A 1 328 ? 9.740 -7.197 -5.370 1.00 81.69 328 LEU A O 1
ATOM 2471 N N . VAL A 1 329 ? 8.726 -9.147 -5.046 1.00 86.69 329 VAL A N 1
ATOM 2472 C CA . VAL A 1 329 ? 7.815 -9.064 -6.198 1.00 86.69 329 VAL A CA 1
ATOM 2473 C C . VAL A 1 329 ? 6.407 -9.298 -5.673 1.00 86.69 329 VAL A C 1
ATOM 2475 O O . VAL A 1 329 ? 6.186 -10.245 -4.926 1.00 86.69 329 VAL A O 1
ATOM 2478 N N . SER A 1 330 ? 5.470 -8.420 -6.012 1.00 85.69 330 SER A N 1
ATOM 2479 C CA . SER A 1 330 ? 4.089 -8.481 -5.527 1.00 85.69 330 SER A CA 1
ATOM 2480 C C . SER A 1 330 ? 3.278 -9.541 -6.267 1.00 85.69 330 SER A C 1
ATOM 2482 O O . SER A 1 330 ? 2.509 -10.260 -5.642 1.00 85.69 330 SER A O 1
ATOM 2484 N N . GLU A 1 331 ? 3.484 -9.661 -7.578 1.00 89.94 331 GLU A N 1
ATOM 2485 C CA . GLU A 1 331 ? 2.723 -10.560 -8.447 1.00 89.94 331 GLU A CA 1
ATOM 2486 C C . GLU A 1 331 ? 3.593 -11.071 -9.600 1.00 89.94 331 GLU A C 1
ATOM 2488 O O . GLU A 1 331 ? 4.486 -10.360 -10.078 1.00 89.94 331 GLU A O 1
ATOM 2493 N N . ILE A 1 332 ? 3.326 -12.306 -10.030 1.00 90.12 332 ILE A N 1
ATOM 2494 C CA . ILE A 1 332 ? 3.973 -12.952 -11.172 1.00 90.12 332 ILE A CA 1
ATOM 2495 C C . ILE A 1 332 ? 2.917 -13.180 -12.247 1.00 90.12 332 ILE A C 1
ATOM 2497 O O . ILE A 1 332 ? 1.860 -13.734 -11.956 1.00 90.12 332 ILE A O 1
ATOM 2501 N N . VAL A 1 333 ? 3.223 -12.764 -13.471 1.00 90.69 333 VAL A N 1
ATOM 2502 C CA . VAL A 1 333 ? 2.367 -12.934 -14.649 1.00 90.69 333 VAL A CA 1
ATOM 2503 C C . VAL A 1 333 ? 3.055 -13.905 -15.610 1.00 90.69 333 VAL A C 1
ATOM 2505 O O . VAL A 1 333 ? 4.283 -13.885 -15.729 1.00 90.69 333 VAL A O 1
ATOM 2508 N N . GLU A 1 334 ? 2.278 -14.774 -16.258 1.00 85.81 334 GLU A N 1
ATOM 2509 C CA . GLU A 1 334 ? 2.783 -15.635 -17.337 1.00 85.81 334 GLU A CA 1
ATOM 2510 C C . GLU A 1 334 ? 3.141 -14.802 -18.582 1.00 85.81 334 GLU A C 1
ATOM 2512 O O . GLU A 1 334 ? 2.631 -13.692 -18.751 1.00 85.81 334 GLU A O 1
ATOM 2517 N N . ASP A 1 335 ? 4.050 -15.320 -19.411 1.00 73.38 335 ASP A N 1
ATOM 2518 C CA . ASP A 1 335 ? 4.613 -14.612 -20.576 1.00 73.38 335 ASP A CA 1
ATOM 2519 C C . ASP A 1 335 ? 3.593 -14.286 -21.687 1.00 73.38 335 ASP A C 1
ATOM 2521 O O . ASP A 1 335 ? 2.677 -15.103 -21.944 1.00 73.38 335 ASP A O 1
#

Secondary structure (DSSP, 8-state):
---S-EEEE-SSS---HHHHHHHHHHHHHTT--GGGEEEE-B-TTS-HHHHHHHHHHTT--EEE-BGGG----TTSTT---BPBHHHHHHHHHHTT---S--HHHHHHHHHHHHHHHT-----HHHHHHHHHTT-PPPP--S-----S---PEEEE-SSSEEEEEETTEEEEEE--GGGTT-B-HHHHHHHHHHHHHHHH-TT--EEEEEESSSEEE--B---S-------SS---HHHHHHHHHHHHHHT-SSEEEEEE-SEEETHHHHHHHTSSEEEEETT-EEE--HHHHHHHTTS-GGGG-HHHHHHHHHT-EEEHHHHHHTTS-SEEE--

Radius of gyration: 25.14 Å; chains: 1; bounding box: 71×40×65 Å

Sequence (335 aa):
MGCYEVSLGDTLGVGCPDKVRSLLTYLEEHDVSLELLAGHFHDTYGQAVANTWEAYNCGLRVFDSSISGLGGCPYAPGAKGNVATEDLVYMFHNAGIDTGLDMLKLVETGLWISTRLSRENASRAGIALANTHGLVCPPRHTEHAPTKAATWTPVNTKGRLLTYRSGGNFKIVLNRPKRGNTLTQKMVADLIAIFANCNKDPSLLNIIITATGGYFCMGVEIGKSMPFIAQGASRNPQAKHLAALLELMKRSPKTTVACVNGHAFGGGVDLALACDVRISLRAATLTFTEATFEQAKNANSRWKSAFIRNAVFSTHSTTAEKLNSLGLVSEIVED

InterPro domains:
  IPR000891 Pyruvate carboxyltransferase [PF00682] (1-109)
  IPR000891 Pyruvate carboxyltransferase [PS50991] (1-107)
  IPR001753 Enoyl-CoA hydratase/isomerase-like domain [PF00378] (170-333)
  IPR013785 Aldolase-type TIM barrel [G3DSA:3.20.20.70] (1-132)
  IPR018376 Enoyl-CoA hydratase/isomerase, conserved site [PS00166] (257-277)
  IPR029045 ClpP/crotonase-like domain superfamily [SSF52096] (154-335)
  IPR043594 HMG-CoA lyase [PTHR42738] (1-132)